Protein AF-A0A238VXS6-F1 (afdb_monomer_lite)

Sequence (198 aa):
MKNYKITKLIIALCLFSVIASCDTDNDDQFTKTAVTDFTKEELIKLHGGSEKSWKLTEVILPEKYKDHPNLLNNTCVADDTFTVSASTSTTYESVEDIIIELGEIRCFDTFSEAERFEGKLLYVPYKFNGIDVVETTLILKSCSIENIVDENGTEGTFTKCDQDAFRLVELTDDRMVFSNAAYIGEYTFGYVFEKADE

Foldseek 3Di:
DDDDDDDDDDDPDDDDDPDDPPPDPPDPPVPFAFFDFADLVLCCLVAVVFKFKWQFQAFFAAPVCQPPLPDAGRVQRRAKIWMDGDDPDPVQQDKAWIDIDGDPRHSHPDDDPPWDKTWIWGWDWDDDPNGIGIWIKIKIKTKDWDQDQPPVRDTDIDIDIDIDIFTWRDGDNFKTWTAPDRTPPPGHGTTIIGGDDD

Radius of gyration: 27.18 Å; chains: 1; bounding box: 60×81×78 Å

Organism: NCBI:txid1109740

pLDDT: mean 83.08, std 17.97, range [33.59, 98.38]

Secondary structure (DSSP, 8-state):
-------------------------------PPBP-PBPHHHHHHHHTTSEEEEEEEEEE--GGGTT-TTS--TTTSTT-EEEEEPP--SSS-EEEEEEEE--SS-SSTT--TT-EEEEEEEEEEEEETTEEEEEEEEEEEEEEEEEEE-TTS-EEEEEEEEEEEEEEEEE-SSEEEEES-SBTT--SSEEEEEEPP-

Structure (mmCIF, N/CA/C/O backbone):
data_AF-A0A238VXS6-F1
#
_entry.id   AF-A0A238VXS6-F1
#
loop_
_atom_site.group_PDB
_atom_site.id
_atom_site.type_symbol
_atom_site.label_atom_id
_atom_site.label_alt_id
_atom_site.label_comp_id
_atom_site.label_asym_id
_atom_site.label_entity_id
_atom_site.label_seq_id
_atom_site.pdbx_PDB_ins_code
_atom_site.Cartn_x
_atom_site.Cartn_y
_atom_site.Cartn_z
_atom_site.occupancy
_atom_site.B_iso_or_equiv
_atom_site.auth_seq_id
_atom_site.auth_comp_id
_atom_site.auth_asym_id
_atom_site.auth_atom_id
_atom_site.pdbx_PDB_model_num
ATOM 1 N N . MET A 1 1 ? -33.194 -63.419 45.481 1.00 33.59 1 MET A N 1
ATOM 2 C CA . MET A 1 1 ? -31.722 -63.472 45.317 1.00 33.59 1 MET A CA 1
ATOM 3 C C . MET A 1 1 ? -31.393 -63.738 43.851 1.00 33.59 1 MET A C 1
ATOM 5 O O . MET A 1 1 ? -31.884 -64.730 43.341 1.00 33.59 1 MET A O 1
ATOM 9 N N . LYS A 1 2 ? -30.546 -62.871 43.259 1.00 34.16 2 LYS A N 1
ATOM 10 C CA . LYS A 1 2 ? -29.792 -62.981 41.979 1.00 34.16 2 LYS A CA 1
ATOM 11 C C . LYS A 1 2 ? -30.640 -62.953 40.684 1.00 34.16 2 LYS A C 1
ATOM 13 O O . LYS A 1 2 ? -31.331 -63.912 40.393 1.00 34.16 2 LYS A O 1
ATOM 18 N N . ASN A 1 3 ? -30.789 -61.813 39.990 1.00 42.25 3 ASN A N 1
ATOM 19 C CA . ASN A 1 3 ? -29.869 -61.141 39.035 1.00 42.25 3 ASN A CA 1
ATOM 20 C C . ASN A 1 3 ? -29.320 -62.064 37.933 1.00 42.25 3 ASN A C 1
ATOM 22 O O . ASN A 1 3 ? -28.616 -63.002 38.278 1.00 42.25 3 ASN A O 1
ATOM 26 N N . TYR A 1 4 ? -29.567 -61.746 36.648 1.00 49.81 4 TYR A N 1
ATOM 27 C CA . TYR A 1 4 ? -28.560 -61.222 35.696 1.00 49.81 4 TYR A CA 1
ATOM 28 C C . TYR A 1 4 ? -29.159 -60.878 34.299 1.00 49.81 4 TYR A C 1
ATOM 30 O O . TYR A 1 4 ? -29.558 -61.764 33.558 1.00 49.81 4 TYR A O 1
ATOM 38 N N . LYS A 1 5 ? -29.186 -59.562 34.003 1.00 41.59 5 LYS A N 1
ATOM 39 C CA . LYS A 1 5 ? -28.735 -58.816 32.790 1.00 41.59 5 LYS A CA 1
ATOM 40 C C . LYS A 1 5 ? -29.137 -59.326 31.379 1.00 41.59 5 LYS A C 1
ATOM 42 O O . LYS A 1 5 ? -28.749 -60.413 30.988 1.00 41.59 5 LYS A O 1
ATOM 47 N N . ILE A 1 6 ? -29.952 -58.584 30.602 1.00 53.69 6 ILE A N 1
ATOM 48 C CA . ILE A 1 6 ? -29.587 -57.481 29.657 1.00 53.69 6 ILE A CA 1
ATOM 49 C C . ILE A 1 6 ? -28.559 -57.985 28.611 1.00 53.69 6 ILE A C 1
ATOM 51 O O . ILE A 1 6 ? -27.453 -58.345 28.988 1.00 53.69 6 ILE A O 1
ATOM 55 N N . THR A 1 7 ? -28.819 -58.056 27.293 1.00 46.00 7 THR A N 1
ATOM 56 C CA . THR A 1 7 ? -28.841 -56.914 26.348 1.00 46.00 7 THR A CA 1
ATOM 57 C C . THR A 1 7 ? -29.169 -57.367 24.900 1.00 46.00 7 THR A C 1
ATOM 59 O O . THR A 1 7 ? -28.787 -58.467 24.520 1.00 46.00 7 THR A O 1
ATOM 62 N N . LYS A 1 8 ? -29.690 -56.420 24.092 1.00 40.16 8 LYS A N 1
ATOM 63 C CA . LYS A 1 8 ? -29.593 -56.262 22.613 1.00 40.16 8 LYS A CA 1
ATOM 64 C C . LYS A 1 8 ? -30.410 -57.206 21.714 1.00 40.16 8 LYS A C 1
ATOM 66 O O . LYS A 1 8 ? -30.024 -58.344 21.508 1.00 40.16 8 LYS A O 1
ATOM 71 N N . LEU A 1 9 ? -31.443 -56.667 21.055 1.00 43.31 9 LEU A N 1
ATOM 72 C CA . LEU A 1 9 ? -31.381 -56.210 19.649 1.00 43.31 9 LEU A CA 1
ATOM 73 C C . LEU A 1 9 ? -32.812 -55.902 19.149 1.00 43.31 9 LEU A C 1
ATOM 75 O O . LEU A 1 9 ? -33.528 -56.799 18.720 1.00 43.31 9 LEU A O 1
ATOM 79 N N . ILE A 1 10 ? -33.254 -54.644 19.213 1.00 49.94 10 ILE A N 1
ATOM 80 C CA . ILE A 1 10 ? -34.449 -54.175 18.491 1.00 49.94 10 ILE A CA 1
ATOM 81 C C . ILE A 1 10 ? -34.100 -52.813 17.888 1.00 49.94 10 ILE A C 1
ATOM 83 O O . ILE A 1 10 ? -33.369 -52.041 18.506 1.00 49.94 10 ILE A O 1
ATOM 87 N N . ILE A 1 11 ? -34.709 -52.539 16.732 1.00 47.09 11 ILE A N 1
ATOM 88 C CA . ILE A 1 11 ? -34.824 -51.262 16.012 1.00 47.09 11 ILE A CA 1
ATOM 89 C C . ILE A 1 11 ? -33.865 -51.154 14.815 1.00 47.09 11 ILE A C 1
ATOM 91 O O . ILE A 1 11 ? -32.890 -50.412 14.812 1.00 47.09 11 ILE A O 1
ATOM 95 N N . ALA A 1 12 ? -34.208 -51.894 13.759 1.00 49.94 12 ALA A N 1
ATOM 96 C CA . ALA A 1 12 ? -33.907 -51.539 12.377 1.00 49.94 12 ALA A CA 1
ATOM 97 C C . ALA A 1 12 ? -35.248 -51.264 11.677 1.00 49.94 12 ALA A C 1
ATOM 99 O O . ALA A 1 12 ? -35.842 -52.150 11.070 1.00 49.94 12 ALA A O 1
ATOM 100 N N . LEU A 1 13 ? -35.777 -50.056 11.856 1.00 48.69 13 LEU A N 1
ATOM 101 C CA . LEU A 1 13 ? -36.882 -49.513 11.069 1.00 48.69 13 LEU A CA 1
ATOM 102 C C . LEU A 1 13 ? -36.795 -47.983 11.135 1.00 48.69 13 LEU A C 1
ATOM 104 O O . LEU A 1 13 ? -36.454 -47.453 12.188 1.00 48.69 13 LEU A O 1
ATOM 108 N N . CYS A 1 14 ? -37.133 -47.321 10.025 1.00 45.75 14 CYS A N 1
ATOM 109 C CA . CYS A 1 14 ? -37.073 -45.872 9.761 1.00 45.75 14 CYS A CA 1
ATOM 110 C C . CYS A 1 14 ? -35.799 -45.371 9.057 1.00 45.75 14 CYS A C 1
ATOM 112 O O . CYS A 1 14 ? -35.092 -44.503 9.553 1.00 45.75 14 CYS A O 1
ATOM 114 N N . LEU A 1 15 ? -35.568 -45.851 7.834 1.00 47.41 15 LEU A N 1
ATOM 115 C CA . LEU A 1 15 ? -34.814 -45.118 6.811 1.00 47.41 15 LEU A CA 1
ATOM 116 C C . LEU A 1 15 ? -35.622 -45.131 5.512 1.00 47.41 15 LEU A C 1
ATOM 118 O O . LEU A 1 15 ? -35.292 -45.872 4.605 1.00 47.41 15 LEU A O 1
ATOM 122 N N . PHE A 1 16 ? -36.727 -44.385 5.458 1.00 51.25 16 PHE A N 1
ATOM 123 C CA . PHE A 1 16 ? -37.385 -43.974 4.207 1.00 51.25 16 PHE A CA 1
ATOM 124 C C . PHE A 1 16 ? -38.407 -42.877 4.520 1.00 51.25 16 PHE A C 1
ATOM 126 O O . PHE A 1 16 ? -39.605 -43.130 4.565 1.00 51.25 16 PHE A O 1
ATOM 133 N N . SER A 1 17 ? -37.927 -41.668 4.821 1.00 50.75 17 SER A N 1
ATOM 134 C CA . SER A 1 17 ? -38.707 -40.417 4.791 1.00 50.75 17 SER A CA 1
ATOM 135 C C . SER A 1 17 ? -37.757 -39.220 4.901 1.00 50.75 17 SER A C 1
ATOM 137 O O . SER A 1 17 ? -37.697 -38.562 5.932 1.00 50.75 17 SER A O 1
ATOM 139 N N . VAL A 1 18 ? -36.999 -38.940 3.841 1.00 55.47 18 VAL A N 1
ATOM 140 C CA . VAL A 1 18 ? -36.540 -37.569 3.579 1.00 55.47 18 VAL A CA 1
ATOM 141 C C . VAL A 1 18 ? -37.052 -37.232 2.190 1.00 55.47 18 VAL A C 1
ATOM 143 O O . VAL A 1 18 ? -36.399 -37.454 1.176 1.00 55.47 18 VAL A O 1
ATOM 146 N N . ILE A 1 19 ? -38.322 -36.841 2.164 1.00 53.75 19 ILE A N 1
ATOM 147 C CA . ILE A 1 19 ? -38.933 -36.203 1.009 1.00 53.75 19 ILE A CA 1
ATOM 148 C C . ILE A 1 19 ? -38.291 -34.819 0.943 1.00 53.75 19 ILE A C 1
ATOM 150 O O . ILE A 1 19 ? -38.195 -34.135 1.960 1.00 53.75 19 ILE A O 1
ATOM 154 N N . ALA A 1 20 ? -37.793 -34.480 -0.238 1.00 49.06 20 ALA A N 1
ATOM 155 C CA . ALA A 1 20 ? -37.122 -33.239 -0.563 1.00 49.06 20 ALA A CA 1
ATOM 156 C C . ALA A 1 20 ? -37.878 -32.006 -0.036 1.00 49.06 20 ALA A C 1
ATOM 158 O O . ALA A 1 20 ? -38.935 -31.653 -0.558 1.00 49.06 20 ALA A O 1
ATOM 159 N N . SER A 1 21 ? -37.293 -31.312 0.943 1.00 44.72 21 SER A N 1
ATOM 160 C CA . SER A 1 21 ? -37.391 -29.855 0.966 1.00 44.72 21 SER A CA 1
ATOM 161 C C . SER A 1 21 ? -36.463 -29.357 -0.134 1.00 44.72 21 SER A C 1
ATOM 163 O O . SER A 1 21 ? -35.266 -29.190 0.081 1.00 44.72 21 SER A O 1
ATOM 165 N N . CYS A 1 22 ? -37.015 -29.182 -1.333 1.00 46.88 22 CYS A N 1
ATOM 166 C CA . CYS A 1 22 ? -36.506 -28.182 -2.258 1.00 46.88 22 CYS A CA 1
ATOM 167 C C . CYS A 1 22 ? -36.783 -26.832 -1.597 1.00 46.88 22 CYS A C 1
ATOM 169 O O . CYS A 1 22 ? -37.840 -26.241 -1.813 1.00 46.88 22 CYS A O 1
ATOM 171 N N . ASP A 1 23 ? -35.880 -26.418 -0.707 1.00 41.81 23 ASP A N 1
ATOM 172 C CA . ASP A 1 23 ? -35.781 -25.010 -0.372 1.00 41.81 23 ASP A CA 1
ATOM 173 C C . ASP A 1 23 ? -35.336 -24.338 -1.664 1.00 41.81 23 ASP A C 1
ATOM 175 O O . ASP A 1 23 ? -34.354 -24.738 -2.291 1.00 41.81 23 ASP A O 1
ATOM 179 N N . THR A 1 24 ? -36.200 -23.452 -2.127 1.00 44.97 24 THR A N 1
ATOM 180 C CA . THR A 1 24 ? -36.062 -22.650 -3.331 1.00 44.97 24 THR A CA 1
ATOM 181 C C . THR A 1 24 ? -34.629 -22.181 -3.508 1.00 44.97 24 THR A C 1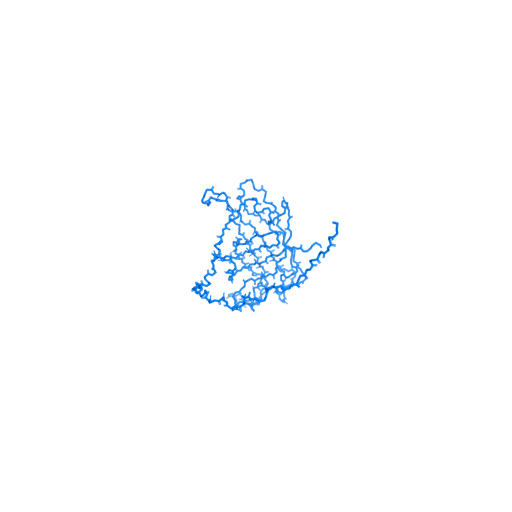
ATOM 183 O O . THR A 1 24 ? -34.071 -21.604 -2.575 1.00 44.97 24 THR A O 1
ATOM 186 N N . ASP A 1 25 ? -34.092 -22.414 -4.709 1.00 45.69 25 ASP A N 1
ATOM 187 C CA . ASP A 1 25 ? -32.936 -21.727 -5.278 1.00 45.69 25 ASP A CA 1
ATOM 188 C C . ASP A 1 25 ? -33.101 -20.215 -5.053 1.00 45.69 25 ASP A C 1
ATOM 190 O O . ASP A 1 25 ? -33.684 -19.499 -5.866 1.00 45.69 25 ASP A O 1
ATOM 194 N N . ASN A 1 26 ? -32.651 -19.728 -3.901 1.00 43.91 26 ASN A N 1
ATOM 195 C CA . ASN A 1 26 ? -32.296 -18.337 -3.742 1.00 43.91 26 ASN A CA 1
ATOM 196 C C . ASN A 1 26 ? -30.891 -18.264 -4.300 1.00 43.91 26 ASN A C 1
ATOM 198 O O . ASN A 1 26 ? -29.948 -18.711 -3.650 1.00 43.91 26 ASN A O 1
ATOM 202 N N . ASP A 1 27 ? -30.817 -17.767 -5.533 1.00 43.22 27 ASP A N 1
ATOM 203 C CA . ASP A 1 27 ? -29.611 -17.286 -6.182 1.00 43.22 27 ASP A CA 1
ATOM 204 C C . ASP A 1 27 ? -28.572 -16.862 -5.138 1.00 43.22 27 ASP A C 1
ATOM 206 O O . ASP A 1 27 ? -28.836 -15.964 -4.331 1.00 43.22 27 ASP A O 1
ATOM 210 N N . ASP A 1 28 ? -27.408 -17.520 -5.172 1.00 44.12 28 ASP A N 1
ATOM 211 C CA . ASP A 1 28 ? -26.165 -17.131 -4.504 1.00 44.12 28 ASP A CA 1
ATOM 212 C C . ASP A 1 28 ? -25.758 -15.726 -4.982 1.00 44.12 28 ASP A C 1
ATOM 214 O O . ASP A 1 28 ? -24.797 -15.512 -5.723 1.00 44.12 28 ASP A O 1
ATOM 218 N N . GLN A 1 29 ? -26.511 -14.714 -4.574 1.00 51.09 29 GLN A N 1
ATOM 219 C CA . GLN A 1 29 ? -26.065 -13.344 -4.591 1.00 51.09 29 GLN A CA 1
ATOM 220 C C . GLN A 1 29 ? -25.140 -13.241 -3.387 1.00 51.09 29 GLN A C 1
ATOM 222 O O . GLN A 1 29 ? -25.569 -12.854 -2.303 1.00 51.09 29 GLN A O 1
ATOM 227 N N . PHE A 1 30 ? -23.883 -13.669 -3.568 1.00 59.94 30 PHE A N 1
ATOM 228 C CA . PHE A 1 30 ? -22.797 -13.377 -2.638 1.00 59.94 30 PHE A CA 1
ATOM 229 C C . PHE A 1 30 ? -22.958 -11.917 -2.217 1.00 59.94 30 PHE A C 1
ATOM 231 O O . PHE A 1 30 ? -22.791 -11.009 -3.036 1.00 59.94 30 PHE A O 1
ATOM 238 N N . THR A 1 31 ? -23.388 -11.684 -0.977 1.00 75.62 31 THR A N 1
ATOM 239 C CA . THR A 1 31 ? -23.561 -10.337 -0.442 1.00 75.62 31 THR A CA 1
ATOM 240 C C . THR A 1 31 ? -22.197 -9.676 -0.480 1.00 75.62 31 THR A C 1
ATOM 242 O O . THR A 1 31 ? -21.333 -9.992 0.335 1.00 75.62 31 THR A O 1
ATOM 245 N N . LYS A 1 32 ? -21.982 -8.812 -1.474 1.00 87.00 32 LYS A N 1
ATOM 246 C CA . LYS A 1 32 ? -20.727 -8.087 -1.635 1.00 87.00 32 LYS A CA 1
ATOM 247 C C . LYS A 1 32 ? -20.532 -7.187 -0.424 1.00 87.00 32 LYS A C 1
ATOM 249 O O . LYS A 1 32 ? -21.396 -6.366 -0.111 1.00 87.00 32 LYS A O 1
ATOM 254 N N . THR A 1 33 ? -19.390 -7.317 0.235 1.00 90.56 33 THR A N 1
ATOM 255 C CA . THR A 1 33 ? -19.022 -6.440 1.345 1.00 90.56 33 THR A CA 1
ATOM 256 C C . THR A 1 33 ? -18.446 -5.153 0.773 1.00 90.56 33 THR A C 1
ATOM 258 O O . THR A 1 33 ? -17.428 -5.187 0.085 1.00 90.56 33 THR A O 1
ATOM 261 N N . ALA A 1 34 ? -19.109 -4.023 1.014 1.00 92.06 34 ALA A N 1
ATOM 262 C CA . ALA A 1 34 ? -18.588 -2.718 0.616 1.00 92.06 34 ALA A CA 1
ATOM 263 C C . ALA A 1 34 ? -17.310 -2.391 1.398 1.00 92.06 34 ALA A C 1
ATOM 265 O O . ALA A 1 34 ? -17.208 -2.715 2.582 1.00 92.06 34 ALA A O 1
ATOM 266 N N . VAL A 1 35 ? -16.358 -1.732 0.741 1.00 93.38 35 VAL A N 1
ATOM 267 C CA . VAL A 1 35 ? -15.159 -1.212 1.402 1.00 93.38 35 VAL A CA 1
ATOM 268 C C . VAL A 1 35 ? -15.553 -0.103 2.376 1.00 93.38 35 VAL A C 1
ATOM 270 O O . VAL A 1 35 ? -16.314 0.804 2.033 1.00 93.38 35 VAL A O 1
ATOM 273 N N . THR A 1 36 ? -14.996 -0.161 3.581 1.00 93.19 36 THR A N 1
ATOM 274 C CA . THR A 1 36 ? -15.079 0.898 4.590 1.00 93.19 36 THR A CA 1
ATOM 275 C C . THR A 1 36 ? -13.680 1.270 5.056 1.00 93.19 36 THR A C 1
ATOM 277 O O . THR A 1 36 ? -12.787 0.430 5.047 1.00 93.19 36 THR A O 1
ATOM 280 N N . ASP A 1 37 ? -13.494 2.523 5.471 1.00 96.81 37 ASP A N 1
ATOM 281 C CA . ASP A 1 37 ? -12.242 2.954 6.097 1.00 96.81 37 ASP A CA 1
ATOM 282 C C . ASP A 1 37 ? -12.088 2.411 7.515 1.00 96.81 37 ASP A C 1
ATOM 284 O O . ASP A 1 37 ? -13.050 1.956 8.135 1.00 96.81 37 ASP A O 1
ATOM 288 N N . PHE A 1 38 ? -10.861 2.497 8.017 1.00 97.00 38 PHE A N 1
ATOM 289 C CA . PHE A 1 38 ? -10.433 1.864 9.257 1.00 97.00 38 PHE A CA 1
ATOM 290 C C . PHE A 1 38 ? -10.398 2.867 10.405 1.00 97.00 38 PHE A C 1
ATOM 292 O O . PHE A 1 38 ? -10.107 4.052 10.209 1.00 97.00 38 PHE A O 1
ATOM 299 N N . THR A 1 39 ? -10.667 2.405 11.623 1.00 96.81 39 THR A N 1
ATOM 300 C CA . THR A 1 39 ? -10.425 3.222 12.816 1.00 96.81 39 THR A CA 1
ATOM 301 C C . THR A 1 39 ? -8.928 3.318 13.113 1.00 96.81 39 THR A C 1
ATOM 303 O O . THR A 1 39 ? -8.108 2.544 12.611 1.00 96.81 39 THR A O 1
ATOM 306 N N . LYS A 1 40 ? -8.545 4.258 13.982 1.00 94.06 40 LYS A N 1
ATOM 307 C CA . LYS A 1 40 ? -7.146 4.406 14.422 1.00 94.06 40 LYS A CA 1
ATOM 308 C C . LYS A 1 40 ? -6.628 3.142 15.109 1.00 94.06 40 LYS A C 1
ATOM 310 O O . LYS A 1 40 ? -5.471 2.778 14.939 1.00 94.06 40 LYS A O 1
ATOM 315 N N . GLU A 1 41 ? -7.489 2.466 15.864 1.00 94.81 41 GLU A N 1
ATOM 316 C CA . GLU A 1 41 ? -7.167 1.216 16.550 1.00 94.81 41 GLU A CA 1
ATOM 317 C C . GLU A 1 41 ? -6.909 0.079 15.557 1.00 94.81 41 GLU A C 1
ATOM 319 O O . GLU A 1 41 ? -6.014 -0.734 15.773 1.00 94.81 41 GLU A O 1
ATOM 324 N N . GLU A 1 42 ? -7.654 0.030 14.452 1.00 97.06 42 GLU A N 1
ATOM 325 C CA . GLU A 1 42 ? -7.446 -0.964 13.397 1.00 97.06 42 GLU A CA 1
ATOM 326 C C . GLU A 1 42 ? -6.162 -0.701 12.608 1.00 97.06 42 GLU A C 1
ATOM 328 O O . GLU A 1 42 ? -5.447 -1.650 12.282 1.00 97.06 42 GLU A O 1
ATOM 333 N N . LEU A 1 43 ? -5.817 0.570 12.371 1.00 96.69 43 LEU A N 1
ATOM 334 C CA . LEU A 1 43 ? -4.574 0.956 11.695 1.00 96.69 43 LEU A CA 1
ATOM 335 C C . LEU A 1 43 ? -3.307 0.552 12.460 1.00 96.69 43 LEU A C 1
ATOM 337 O O . LEU A 1 43 ? -2.248 0.459 11.846 1.00 96.69 43 LEU A O 1
ATOM 341 N N . ILE A 1 44 ? -3.394 0.190 13.746 1.00 96.19 44 ILE A N 1
ATOM 342 C CA . ILE A 1 44 ? -2.266 -0.422 14.470 1.00 96.19 44 ILE A CA 1
ATOM 343 C C . ILE A 1 44 ? -1.766 -1.678 13.745 1.00 96.19 44 ILE A C 1
ATOM 345 O O . ILE A 1 44 ? -0.565 -1.941 13.745 1.00 96.19 44 ILE A O 1
ATOM 349 N N . LYS A 1 45 ? -2.648 -2.424 13.065 1.00 97.44 45 LYS A N 1
ATOM 350 C CA . LYS A 1 45 ? -2.269 -3.607 12.275 1.00 97.44 45 LYS A CA 1
ATOM 351 C C . LYS A 1 45 ? -1.298 -3.273 11.147 1.00 97.44 45 LYS A C 1
ATOM 353 O O . LYS A 1 45 ? -0.461 -4.113 10.821 1.00 97.44 45 LYS A O 1
ATOM 358 N N . LEU A 1 46 ? -1.381 -2.056 10.603 1.00 96.38 46 LEU A N 1
ATOM 359 C CA . LEU A 1 46 ? -0.551 -1.554 9.508 1.00 96.38 46 LEU A CA 1
ATOM 360 C C . LEU A 1 46 ? 0.916 -1.379 9.922 1.00 96.38 46 LEU A C 1
ATOM 362 O O . LEU A 1 46 ? 1.812 -1.641 9.131 1.00 96.38 46 LEU A O 1
ATOM 366 N N . HIS A 1 47 ? 1.164 -0.957 11.162 1.00 95.06 47 HIS A N 1
ATOM 367 C CA . HIS A 1 47 ? 2.493 -0.545 11.631 1.00 95.06 47 HIS A CA 1
ATOM 368 C C . HIS A 1 47 ? 2.929 -1.236 12.936 1.00 95.06 47 HIS A C 1
ATOM 370 O O . HIS A 1 47 ? 3.919 -0.847 13.543 1.00 95.06 47 HIS A O 1
ATOM 376 N N . GLY A 1 48 ? 2.171 -2.212 13.441 1.00 93.81 48 GLY A N 1
ATOM 377 C CA . GLY A 1 48 ? 2.526 -3.000 14.630 1.00 93.81 48 GLY A CA 1
ATOM 378 C C . GLY A 1 48 ? 2.662 -2.202 15.936 1.00 93.81 48 GLY A C 1
ATOM 379 O O . GLY A 1 48 ? 3.280 -2.677 16.882 1.00 93.81 48 GLY A O 1
ATOM 380 N N . GLY A 1 49 ? 2.124 -0.981 16.004 1.00 92.44 49 GLY A N 1
ATOM 381 C CA . GLY A 1 49 ? 2.292 -0.066 17.144 1.00 92.44 49 GLY A CA 1
ATOM 382 C C . GLY A 1 49 ? 3.530 0.843 17.084 1.00 92.44 49 GLY A C 1
ATOM 383 O O . GLY A 1 49 ? 3.539 1.869 17.760 1.00 92.44 49 GLY A O 1
ATOM 384 N N . SER A 1 50 ? 4.522 0.540 16.243 1.00 94.25 50 SER A N 1
ATOM 385 C CA . SER A 1 50 ? 5.703 1.393 16.029 1.00 94.25 50 SER A CA 1
ATOM 386 C C . SER A 1 50 ? 6.168 1.373 14.580 1.00 94.25 50 SER A C 1
ATOM 388 O O . SER A 1 50 ? 6.102 2.393 13.907 1.00 94.25 50 SER A O 1
ATOM 390 N N . GLU A 1 51 ? 6.601 0.218 14.099 1.00 95.69 51 GLU A N 1
ATOM 391 C CA . GLU A 1 51 ? 6.953 -0.034 12.711 1.00 95.69 51 GLU A CA 1
ATOM 392 C C . GLU A 1 51 ? 6.637 -1.488 12.376 1.00 95.69 51 GLU A C 1
ATOM 394 O O . GLU A 1 51 ? 6.708 -2.366 13.241 1.00 95.69 51 GLU A O 1
ATOM 399 N N . LYS A 1 52 ? 6.256 -1.736 11.126 1.00 96.19 52 LYS A N 1
ATOM 400 C CA . LYS A 1 52 ? 6.015 -3.083 10.621 1.00 96.19 52 LYS A CA 1
ATOM 401 C C . LYS A 1 52 ? 6.409 -3.169 9.160 1.00 96.19 52 LYS A C 1
ATOM 403 O O . LYS A 1 52 ? 6.076 -2.285 8.369 1.00 96.19 52 LYS A O 1
ATOM 408 N N . SER A 1 53 ? 7.093 -4.253 8.824 1.00 97.25 53 SER A N 1
ATOM 409 C CA . SER A 1 53 ? 7.525 -4.557 7.467 1.00 97.25 53 SER A CA 1
ATOM 410 C C . SER A 1 53 ? 6.555 -5.506 6.773 1.00 97.25 53 SER A C 1
ATOM 412 O O . SER A 1 53 ? 5.988 -6.420 7.377 1.00 97.25 53 SER A O 1
ATOM 414 N N . TRP A 1 54 ? 6.394 -5.277 5.479 1.00 97.56 54 TRP A N 1
ATOM 415 C CA . TRP A 1 54 ? 5.482 -5.978 4.597 1.00 97.56 54 TRP A CA 1
ATOM 416 C C . TRP A 1 54 ? 6.192 -6.356 3.299 1.00 97.56 54 TRP A C 1
ATOM 418 O O . TRP A 1 54 ? 7.090 -5.646 2.843 1.00 97.56 54 TRP A O 1
ATOM 428 N N . LYS A 1 55 ? 5.764 -7.458 2.689 1.00 96.00 55 LYS A N 1
ATOM 429 C CA . LYS A 1 55 ? 6.188 -7.895 1.359 1.00 96.00 55 LYS A CA 1
ATOM 430 C C . LYS A 1 55 ? 5.091 -7.595 0.354 1.00 96.00 55 LYS A C 1
ATOM 432 O O . LYS A 1 55 ? 3.945 -7.964 0.590 1.00 96.00 55 LYS A O 1
ATOM 437 N N . LEU A 1 56 ? 5.432 -6.943 -0.756 1.00 94.00 56 LEU A N 1
ATOM 438 C CA . LEU A 1 56 ? 4.515 -6.760 -1.880 1.00 94.00 56 LEU A CA 1
ATOM 439 C C . LEU A 1 56 ? 4.428 -8.082 -2.650 1.00 94.00 56 LEU A C 1
ATOM 441 O O . LEU A 1 56 ? 5.361 -8.475 -3.339 1.00 94.00 56 LEU A O 1
ATOM 445 N N . THR A 1 57 ? 3.320 -8.800 -2.496 1.00 93.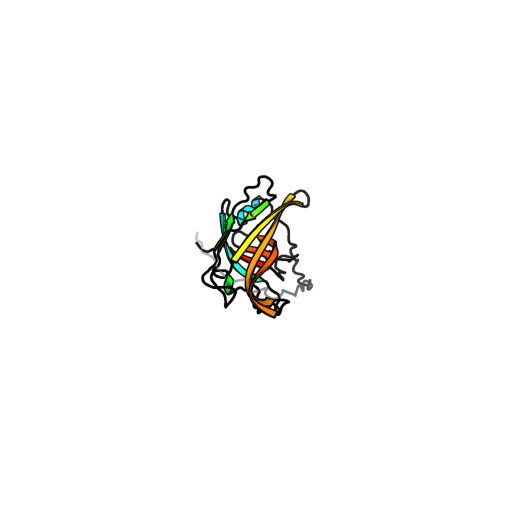25 57 THR A N 1
ATOM 446 C CA . THR A 1 57 ? 3.162 -10.160 -3.040 1.00 93.25 57 THR A CA 1
ATOM 447 C C . THR A 1 57 ? 2.350 -10.195 -4.327 1.00 93.25 57 THR A C 1
ATOM 449 O O . THR A 1 57 ? 2.456 -11.148 -5.101 1.00 93.25 57 THR A O 1
ATOM 452 N N . GLU A 1 58 ? 1.553 -9.157 -4.585 1.00 94.06 58 GLU A N 1
ATOM 453 C CA . GLU A 1 58 ? 0.732 -9.062 -5.787 1.00 94.06 58 GLU A CA 1
ATOM 454 C C . GLU A 1 58 ? 0.596 -7.613 -6.260 1.00 94.06 58 GLU A C 1
ATOM 456 O O . GLU A 1 58 ? 0.219 -6.715 -5.506 1.00 94.06 58 GLU A O 1
ATOM 461 N N . VAL A 1 59 ? 0.841 -7.407 -7.549 1.00 94.25 59 VAL A N 1
ATOM 462 C CA . VAL A 1 59 ? 0.486 -6.217 -8.311 1.00 94.25 59 VAL A CA 1
ATOM 463 C C . VAL A 1 59 ? -0.772 -6.549 -9.109 1.00 94.25 59 VAL A C 1
ATOM 465 O O . VAL A 1 59 ? -0.764 -7.356 -10.041 1.00 94.25 59 VAL A O 1
ATOM 468 N N . ILE A 1 60 ? -1.884 -5.937 -8.721 1.00 94.81 60 ILE A N 1
ATOM 469 C CA . ILE A 1 60 ? -3.186 -6.170 -9.334 1.00 94.81 60 ILE A CA 1
ATOM 470 C C . ILE A 1 60 ? -3.264 -5.296 -10.583 1.00 94.81 60 ILE A C 1
ATOM 472 O O . ILE A 1 60 ? -3.323 -4.070 -10.490 1.00 94.81 60 ILE A O 1
ATOM 476 N N . LEU A 1 61 ? -3.280 -5.929 -11.755 1.00 93.06 61 LEU A N 1
ATOM 477 C CA . LEU A 1 61 ? -3.428 -5.268 -13.051 1.00 93.06 61 LEU A CA 1
ATOM 478 C C . LEU A 1 61 ? -4.478 -5.993 -13.900 1.00 93.06 61 LEU A C 1
ATOM 480 O O . LEU A 1 61 ? -4.535 -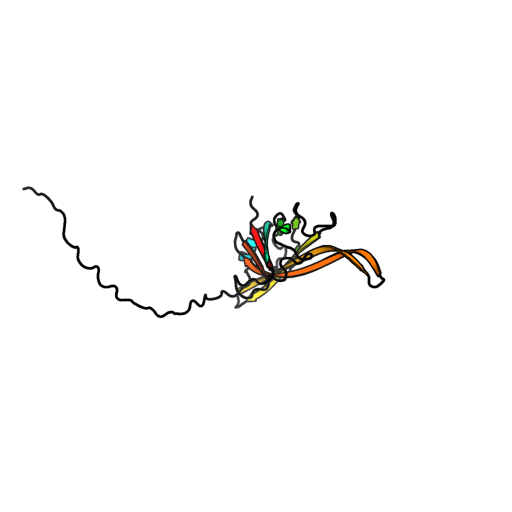7.228 -13.896 1.00 93.06 61 LEU A O 1
ATOM 484 N N . PRO A 1 62 ? -5.268 -5.268 -14.712 1.00 91.25 62 PRO A N 1
ATOM 485 C CA . PRO A 1 62 ? -6.078 -5.892 -15.746 1.00 91.25 62 PRO A CA 1
ATOM 486 C C . PRO A 1 62 ? -5.209 -6.682 -16.722 1.00 91.25 62 PRO A C 1
ATOM 488 O O . PRO A 1 62 ? -4.112 -6.250 -17.066 1.00 91.25 62 PRO A O 1
ATOM 491 N N . GLU A 1 63 ? -5.755 -7.772 -17.262 1.00 89.56 63 GLU A N 1
ATOM 492 C CA . GLU A 1 63 ? -5.039 -8.707 -18.145 1.00 89.56 63 GLU A CA 1
ATOM 493 C C . GLU A 1 63 ? -4.239 -8.019 -19.262 1.00 89.56 63 GLU A C 1
ATOM 495 O O . GLU A 1 63 ? -3.085 -8.345 -19.504 1.00 89.56 63 GLU A O 1
ATOM 500 N N . LYS A 1 64 ? -4.823 -6.995 -19.894 1.00 90.38 64 LYS A N 1
ATOM 501 C CA . LYS A 1 64 ? -4.195 -6.244 -20.994 1.00 90.38 64 LYS A CA 1
ATOM 502 C C . LYS A 1 64 ? -2.933 -5.456 -20.604 1.00 90.38 64 LYS A C 1
ATOM 504 O O . LYS A 1 64 ? -2.278 -4.923 -21.493 1.00 90.38 64 LYS A O 1
ATOM 509 N N . TYR A 1 65 ? -2.642 -5.322 -19.311 1.00 88.38 65 TYR A N 1
ATOM 510 C CA . TYR A 1 65 ? -1.503 -4.578 -18.775 1.00 88.38 65 TYR A CA 1
ATOM 511 C C . TYR A 1 65 ? -0.478 -5.465 -18.059 1.00 88.38 65 TYR A C 1
ATOM 513 O O . TYR A 1 65 ? 0.565 -4.947 -17.674 1.00 88.38 65 TYR A O 1
ATOM 521 N N . LYS A 1 66 ? -0.735 -6.772 -17.894 1.00 84.94 66 LYS A N 1
ATOM 522 C CA . LYS A 1 66 ? 0.159 -7.677 -17.147 1.00 84.94 66 LYS A CA 1
ATOM 523 C C . LYS A 1 66 ? 1.577 -7.741 -17.713 1.00 84.94 66 LYS A C 1
ATOM 525 O O . LYS A 1 66 ? 2.527 -7.793 -16.944 1.00 84.94 66 LYS A O 1
ATOM 530 N N . ASP A 1 67 ? 1.701 -7.672 -19.036 1.00 82.56 67 ASP A N 1
ATOM 531 C CA . ASP A 1 67 ? 2.988 -7.716 -19.740 1.00 82.56 67 ASP A CA 1
ATOM 532 C C . ASP A 1 67 ? 3.483 -6.316 -20.151 1.00 82.56 67 ASP A C 1
ATOM 534 O O . ASP A 1 67 ? 4.323 -6.181 -21.042 1.00 82.56 67 ASP A O 1
ATOM 538 N N . HIS A 1 68 ? 2.923 -5.244 -19.575 1.00 82.94 68 HIS A N 1
ATOM 539 C CA . HIS A 1 68 ? 3.333 -3.892 -19.938 1.00 82.94 68 HIS A CA 1
ATOM 540 C C . HIS A 1 68 ? 4.732 -3.600 -19.362 1.00 82.94 68 HIS A C 1
ATOM 542 O O . HIS A 1 68 ? 4.884 -3.568 -18.143 1.00 82.94 68 HIS A O 1
ATOM 548 N N . PRO A 1 69 ? 5.749 -3.316 -20.197 1.00 77.56 69 PRO A N 1
ATOM 549 C CA . PRO A 1 69 ? 7.159 -3.318 -19.782 1.00 77.56 69 PRO A CA 1
ATOM 550 C C . PRO A 1 69 ? 7.537 -2.213 -18.786 1.00 77.56 69 PRO A C 1
ATOM 552 O O . PRO A 1 69 ? 8.583 -2.283 -18.152 1.00 77.56 69 PRO A O 1
ATOM 555 N N . ASN A 1 70 ? 6.690 -1.190 -18.656 1.00 76.88 70 ASN A N 1
ATOM 556 C CA . ASN A 1 70 ? 6.938 -0.033 -17.792 1.00 76.88 70 ASN A CA 1
ATOM 557 C C . ASN A 1 70 ? 6.041 -0.030 -16.544 1.00 76.88 70 ASN A C 1
ATOM 559 O O . ASN A 1 70 ? 5.962 0.985 -15.863 1.00 76.88 70 ASN A O 1
ATOM 563 N N . LEU A 1 71 ? 5.328 -1.128 -16.271 1.00 83.12 71 LEU A N 1
ATOM 564 C CA . LEU A 1 71 ? 4.551 -1.297 -15.044 1.00 83.12 71 LEU A CA 1
ATOM 565 C C . LEU A 1 71 ? 5.239 -2.305 -14.125 1.00 83.12 71 LEU A C 1
ATOM 567 O O . LEU A 1 71 ? 5.882 -3.246 -14.588 1.00 83.12 71 LEU A O 1
ATOM 571 N N . LEU A 1 72 ? 5.058 -2.114 -12.820 1.00 87.94 72 LEU A N 1
ATOM 572 C CA . LEU A 1 72 ? 5.452 -3.103 -11.822 1.00 87.94 72 LEU A CA 1
ATOM 573 C C . LEU A 1 72 ? 4.692 -4.413 -12.062 1.00 87.94 72 LEU A C 1
ATOM 575 O O . LEU A 1 72 ? 3.532 -4.410 -12.477 1.00 87.94 72 LEU A O 1
ATOM 579 N N . ASN A 1 73 ? 5.334 -5.535 -11.761 1.00 88.31 73 ASN A N 1
ATOM 580 C CA . ASN A 1 73 ? 4.717 -6.853 -11.813 1.00 88.31 73 ASN A CA 1
ATOM 581 C C . ASN A 1 73 ? 5.173 -7.697 -10.619 1.00 88.31 73 ASN A C 1
ATOM 583 O O . ASN A 1 73 ? 6.164 -7.380 -9.966 1.00 88.31 73 ASN A O 1
ATOM 587 N N . ASN A 1 74 ? 4.465 -8.796 -10.358 1.00 88.50 74 ASN A N 1
ATOM 588 C CA . ASN A 1 74 ? 4.715 -9.645 -9.190 1.00 88.50 74 ASN A CA 1
ATOM 589 C C . ASN A 1 74 ? 6.142 -10.194 -9.133 1.00 88.50 74 ASN A C 1
ATOM 591 O O . ASN A 1 74 ? 6.645 -10.441 -8.048 1.00 88.50 74 ASN A O 1
ATOM 595 N N . THR A 1 75 ? 6.778 -10.442 -10.280 1.00 87.31 75 THR A N 1
ATOM 596 C CA . THR A 1 75 ? 8.104 -11.064 -10.315 1.00 87.31 75 THR A CA 1
ATOM 597 C C . THR A 1 75 ? 9.165 -10.138 -9.751 1.00 87.31 75 THR A C 1
ATOM 599 O O . THR A 1 75 ? 10.056 -10.608 -9.054 1.00 87.31 75 THR A O 1
ATOM 602 N N . CYS A 1 76 ? 9.069 -8.844 -10.041 1.00 86.06 76 CYS A N 1
ATOM 603 C CA . CYS A 1 76 ? 10.134 -7.915 -9.706 1.00 86.06 76 CYS A CA 1
ATOM 604 C C . CYS A 1 76 ? 10.027 -7.273 -8.329 1.00 86.06 76 CYS A C 1
ATOM 606 O O . CYS A 1 76 ? 11.031 -6.820 -7.811 1.00 86.06 76 CYS A O 1
ATOM 608 N N . VAL A 1 77 ? 8.832 -7.250 -7.743 1.00 88.75 77 VAL A N 1
ATOM 609 C CA . VAL A 1 77 ? 8.605 -6.697 -6.399 1.00 88.75 77 VAL A CA 1
ATOM 610 C C . VAL A 1 77 ? 8.598 -7.770 -5.307 1.00 88.75 77 VAL A C 1
ATOM 612 O O . VAL A 1 77 ? 8.398 -7.462 -4.134 1.00 88.75 77 VAL A O 1
ATOM 615 N N . ALA A 1 78 ? 8.776 -9.042 -5.684 1.00 87.56 78 ALA A N 1
ATOM 616 C CA . ALA A 1 78 ? 8.609 -10.190 -4.794 1.00 87.56 78 ALA A CA 1
ATOM 617 C C . ALA A 1 78 ? 9.575 -10.189 -3.599 1.00 87.56 78 ALA A C 1
ATOM 619 O O . ALA A 1 78 ? 9.260 -10.749 -2.547 1.00 87.56 78 ALA A O 1
ATOM 620 N N . ASP A 1 79 ? 10.761 -9.607 -3.762 1.00 89.69 79 ASP A N 1
ATOM 621 C CA . ASP A 1 79 ? 11.804 -9.536 -2.744 1.00 89.69 79 ASP A CA 1
ATOM 622 C C . ASP A 1 79 ? 11.939 -8.152 -2.090 1.00 89.69 79 ASP A C 1
ATOM 624 O O . ASP A 1 79 ? 12.631 -8.042 -1.074 1.00 89.69 79 ASP A O 1
ATOM 628 N N . ASP A 1 80 ? 11.191 -7.145 -2.547 1.00 91.38 80 ASP A N 1
ATOM 629 C CA . ASP A 1 80 ? 11.134 -5.815 -1.933 1.00 91.38 80 ASP A CA 1
ATOM 630 C C . ASP A 1 80 ? 10.524 -5.856 -0.523 1.00 91.38 80 ASP A C 1
ATOM 632 O O . ASP A 1 80 ? 9.608 -6.632 -0.228 1.00 91.38 80 ASP A O 1
ATOM 636 N N . THR A 1 81 ? 11.006 -4.992 0.371 1.00 95.12 81 THR A N 1
ATOM 637 C CA . THR A 1 81 ? 10.451 -4.814 1.722 1.00 95.12 81 THR A CA 1
ATOM 638 C C . THR A 1 81 ? 9.906 -3.403 1.892 1.00 95.12 81 THR A C 1
ATOM 640 O O . THR A 1 81 ? 10.605 -2.422 1.651 1.00 95.12 81 THR A O 1
ATOM 643 N N . PHE A 1 82 ? 8.669 -3.298 2.374 1.00 96.25 82 PHE A N 1
ATOM 644 C CA . PHE A 1 82 ? 7.987 -2.036 2.645 1.00 96.25 82 PHE A CA 1
ATOM 645 C C . PHE A 1 82 ? 7.755 -1.898 4.146 1.00 96.25 82 PHE A C 1
ATOM 647 O O . PHE A 1 82 ? 6.976 -2.650 4.728 1.00 96.25 82 PHE A O 1
ATOM 654 N N . THR A 1 83 ? 8.405 -0.930 4.782 1.00 97.19 83 THR A N 1
ATOM 655 C CA . THR A 1 83 ? 8.283 -0.687 6.222 1.00 97.19 83 THR A CA 1
ATOM 656 C C . THR A 1 83 ? 7.440 0.551 6.480 1.00 97.19 83 THR A C 1
ATOM 658 O O . THR A 1 83 ? 7.786 1.662 6.071 1.00 97.19 83 THR A O 1
ATOM 661 N N . VAL A 1 84 ? 6.324 0.345 7.179 1.00 96.94 84 VAL A N 1
ATOM 662 C CA . VAL A 1 84 ? 5.392 1.396 7.583 1.00 96.94 84 VAL A CA 1
ATOM 663 C C . VAL A 1 84 ? 5.606 1.722 9.053 1.00 96.94 84 VAL A C 1
ATOM 665 O O . VAL A 1 84 ? 5.487 0.846 9.911 1.00 96.94 84 VAL A O 1
ATOM 668 N N . SER A 1 85 ? 5.869 2.992 9.348 1.00 95.31 85 SER A N 1
ATOM 669 C CA . SER A 1 85 ? 5.942 3.508 10.715 1.00 95.31 85 SER A CA 1
ATOM 670 C C . SER A 1 85 ? 4.591 4.054 11.183 1.00 95.31 85 SER A C 1
ATOM 672 O O . SER A 1 85 ? 3.772 4.526 10.393 1.00 95.31 85 SER A O 1
ATOM 674 N N . ALA A 1 86 ? 4.363 4.007 12.493 1.00 93.06 86 ALA A N 1
ATOM 675 C CA . ALA A 1 86 ? 3.232 4.650 13.140 1.00 93.06 86 ALA A CA 1
ATOM 676 C C . ALA A 1 86 ? 3.233 6.149 12.822 1.00 93.06 86 ALA A C 1
ATOM 678 O O . ALA A 1 86 ? 4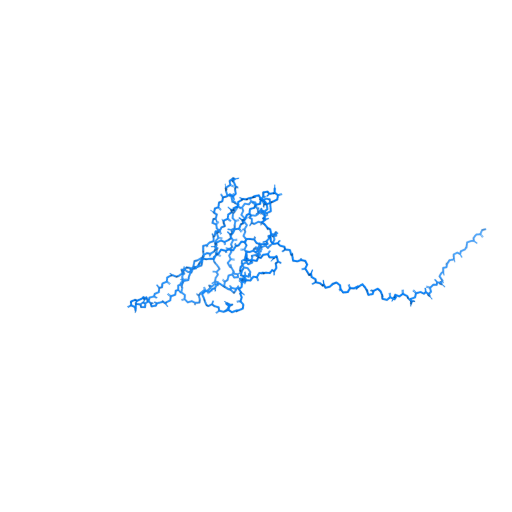.282 6.796 12.883 1.00 93.06 86 ALA A O 1
ATOM 679 N N . SER A 1 87 ? 2.059 6.715 12.527 1.00 89.00 87 SER A N 1
ATOM 680 C CA . SER A 1 87 ? 1.966 8.158 12.304 1.00 89.00 87 SER A CA 1
ATOM 681 C C . SER A 1 87 ? 2.408 8.919 13.553 1.00 89.00 87 SER A C 1
ATOM 683 O O . SER A 1 87 ? 2.016 8.606 14.680 1.00 89.00 87 SER A O 1
ATOM 685 N N . THR A 1 88 ? 3.203 9.965 13.341 1.00 86.50 88 THR A N 1
ATOM 686 C CA . THR A 1 88 ? 3.606 10.889 14.410 1.00 86.50 88 THR A CA 1
ATOM 687 C C . THR A 1 88 ? 2.555 11.976 14.662 1.00 86.50 88 THR A C 1
ATOM 689 O O . THR A 1 88 ? 2.646 12.733 15.633 1.00 86.50 88 THR A O 1
ATOM 692 N N . SER A 1 89 ? 1.532 12.052 13.804 1.00 88.69 89 SER A N 1
ATOM 693 C CA . SER A 1 89 ? 0.465 13.042 13.875 1.00 88.69 89 SER A CA 1
ATOM 694 C C . SER A 1 89 ? -0.543 12.712 14.972 1.00 88.69 89 SER A C 1
ATOM 696 O O . SER A 1 89 ? -1.163 11.651 15.004 1.00 88.69 89 SER A O 1
ATOM 698 N N . THR A 1 90 ? -0.792 13.679 15.855 1.00 84.12 90 THR A N 1
ATOM 699 C CA . THR A 1 90 ? -1.823 13.549 16.901 1.00 84.12 90 THR A CA 1
ATOM 700 C C . THR A 1 90 ? -3.245 13.591 16.336 1.00 84.12 90 THR A C 1
ATOM 702 O O . THR A 1 90 ? -4.168 13.028 16.928 1.00 84.12 90 THR A O 1
ATOM 705 N N . THR A 1 91 ? -3.438 14.218 15.172 1.00 84.44 91 THR A N 1
ATOM 706 C CA . THR A 1 91 ? -4.738 14.288 14.494 1.00 84.44 91 THR A CA 1
ATOM 707 C C . THR A 1 91 ? -4.974 13.096 13.572 1.00 84.44 91 THR A C 1
ATOM 709 O O . THR A 1 91 ? -6.134 12.824 13.269 1.00 84.44 91 THR A O 1
ATOM 712 N N . TYR A 1 92 ? -3.925 12.334 13.224 1.00 85.06 92 TYR A N 1
ATOM 713 C CA . TYR A 1 92 ? -3.907 11.339 12.136 1.00 85.06 92 TYR A CA 1
ATOM 714 C C . TYR A 1 92 ? -4.194 11.946 10.755 1.00 85.06 92 TYR A C 1
ATOM 716 O O . TYR A 1 92 ? -4.515 11.231 9.818 1.00 85.06 92 TYR A O 1
ATOM 724 N N . GLU A 1 93 ? -4.085 13.265 10.621 1.00 93.62 93 GLU A N 1
ATOM 725 C CA . GLU A 1 93 ? -3.989 13.911 9.317 1.00 93.62 93 GLU A CA 1
ATOM 726 C C . GLU A 1 93 ? -2.504 14.125 9.036 1.00 93.62 93 GLU A C 1
ATOM 728 O O . GLU A 1 93 ? -1.845 14.895 9.747 1.00 93.62 93 GLU A O 1
ATOM 733 N N . SER A 1 94 ? -1.955 13.378 8.080 1.00 95.19 94 SER A N 1
ATOM 734 C CA . SER A 1 94 ? -0.543 13.468 7.704 1.00 95.19 94 SER A CA 1
ATOM 735 C C . SER A 1 94 ? -0.238 12.767 6.384 1.00 95.19 94 SER A C 1
ATOM 737 O O . SER A 1 94 ? -1.045 12.014 5.840 1.00 95.19 94 SER A O 1
ATOM 739 N N . VAL A 1 95 ? 0.965 13.036 5.878 1.00 96.69 95 VAL A N 1
ATOM 740 C CA . VAL A 1 95 ? 1.607 12.260 4.822 1.00 96.69 95 VAL A CA 1
ATOM 741 C C . VAL A 1 95 ? 2.901 11.716 5.409 1.00 96.69 95 VAL A C 1
ATOM 743 O O . VAL A 1 95 ? 3.779 12.503 5.755 1.00 96.69 95 VAL A O 1
ATOM 746 N N . GLU A 1 96 ? 2.999 10.399 5.535 1.00 96.00 96 GLU A N 1
ATOM 747 C CA . GLU A 1 96 ? 4.157 9.714 6.116 1.00 96.00 96 GLU A CA 1
ATOM 748 C C . GLU A 1 96 ? 4.909 8.954 5.022 1.00 96.00 96 GLU A C 1
ATOM 750 O O . GLU A 1 96 ? 4.289 8.371 4.130 1.00 96.00 96 GLU A O 1
ATOM 755 N N . ASP A 1 97 ? 6.237 8.949 5.083 1.00 96.69 97 ASP A N 1
ATOM 756 C CA . ASP A 1 97 ? 7.063 8.169 4.162 1.00 96.69 97 ASP A CA 1
ATOM 757 C C . ASP A 1 97 ? 7.037 6.677 4.532 1.00 96.69 97 ASP A C 1
ATOM 759 O O . ASP A 1 97 ? 7.041 6.311 5.707 1.00 96.69 97 ASP A O 1
ATOM 763 N N . ILE A 1 98 ? 7.037 5.816 3.515 1.00 96.25 98 ILE A N 1
ATOM 764 C CA . ILE A 1 98 ? 7.283 4.378 3.649 1.00 96.25 98 ILE A CA 1
ATOM 765 C C . ILE A 1 98 ? 8.751 4.141 3.315 1.00 96.25 98 ILE A C 1
ATOM 767 O O . ILE A 1 98 ? 9.248 4.621 2.294 1.00 96.25 98 ILE A O 1
ATOM 771 N N . ILE A 1 99 ? 9.441 3.374 4.153 1.00 96.12 99 ILE A N 1
ATOM 772 C CA . ILE A 1 99 ? 10.803 2.936 3.848 1.00 96.12 99 ILE A CA 1
ATOM 773 C C . ILE A 1 99 ? 10.691 1.737 2.909 1.00 96.12 99 ILE A C 1
ATOM 775 O O . ILE A 1 99 ? 10.103 0.723 3.279 1.00 96.12 99 ILE A O 1
ATOM 779 N N . ILE A 1 100 ? 11.231 1.866 1.698 1.00 94.44 100 ILE A N 1
ATOM 780 C CA . ILE A 1 100 ? 11.247 0.795 0.700 1.00 94.44 100 ILE A CA 1
ATOM 781 C C . ILE A 1 100 ? 12.686 0.327 0.525 1.00 94.44 100 ILE A C 1
ATOM 783 O O . ILE A 1 100 ? 13.554 1.097 0.111 1.00 94.44 100 ILE A O 1
ATOM 787 N N . GLU A 1 101 ? 12.927 -0.938 0.838 1.00 92.75 101 GLU A N 1
ATOM 788 C CA . GLU A 1 101 ? 14.191 -1.617 0.585 1.00 92.75 101 GLU A CA 1
ATOM 789 C C . GLU A 1 101 ? 14.011 -2.495 -0.648 1.00 92.75 101 GLU A C 1
ATOM 791 O O . GLU A 1 101 ? 13.289 -3.492 -0.601 1.00 92.75 101 GLU A O 1
ATOM 796 N N . LEU A 1 102 ? 14.634 -2.087 -1.756 1.00 88.81 102 LEU A N 1
ATOM 797 C CA . LEU A 1 102 ? 14.553 -2.829 -3.008 1.00 88.81 102 LEU A CA 1
ATOM 798 C C . LEU A 1 102 ? 15.352 -4.128 -2.922 1.00 88.81 102 LEU A C 1
ATOM 800 O O . LEU A 1 102 ? 16.475 -4.135 -2.405 1.00 88.81 102 LEU A O 1
ATOM 804 N N . GLY A 1 103 ? 14.786 -5.187 -3.482 1.00 87.69 103 GLY A N 1
ATOM 805 C CA . GLY A 1 103 ? 15.411 -6.490 -3.606 1.00 87.69 103 GLY A CA 1
ATOM 806 C C . GLY A 1 103 ? 16.552 -6.555 -4.627 1.00 87.69 103 GLY A C 1
ATOM 807 O O . GLY A 1 103 ? 17.074 -5.551 -5.131 1.00 87.69 103 GLY A O 1
ATOM 808 N N . GLU A 1 104 ? 16.975 -7.785 -4.913 1.00 86.81 104 GLU A N 1
ATOM 809 C CA . GLU A 1 104 ? 17.944 -8.098 -5.962 1.00 86.81 104 GLU A CA 1
ATOM 810 C C . GLU A 1 104 ? 17.289 -8.114 -7.348 1.00 86.81 104 GLU A C 1
ATOM 812 O O . GLU A 1 104 ? 17.944 -7.773 -8.340 1.00 86.81 104 GLU A O 1
ATOM 817 N N . ILE A 1 105 ? 16.012 -8.502 -7.425 1.00 87.12 105 ILE A N 1
ATOM 818 C CA . ILE A 1 105 ? 15.256 -8.523 -8.676 1.00 87.12 105 ILE A CA 1
ATOM 819 C C . ILE A 1 105 ? 14.843 -7.090 -9.020 1.00 87.12 105 ILE A C 1
ATOM 821 O O . ILE A 1 105 ? 14.349 -6.343 -8.188 1.00 87.12 105 ILE A O 1
ATOM 825 N N . ARG A 1 106 ? 15.084 -6.683 -10.268 1.00 82.38 106 ARG A N 1
ATOM 826 C CA . ARG A 1 106 ? 14.720 -5.351 -10.771 1.00 82.38 106 ARG A CA 1
ATOM 827 C C . ARG A 1 106 ? 13.463 -5.433 -11.615 1.00 82.38 106 ARG A C 1
ATOM 829 O O . ARG A 1 106 ? 13.260 -6.415 -12.328 1.00 82.38 106 ARG A O 1
ATOM 836 N N . CYS A 1 107 ? 12.641 -4.390 -11.567 1.00 80.62 107 CYS A N 1
ATOM 837 C CA . CYS A 1 107 ? 11.420 -4.302 -12.366 1.00 80.62 107 CYS A CA 1
ATOM 838 C C . CYS A 1 107 ? 11.677 -3.923 -13.813 1.00 80.62 107 CYS A C 1
ATOM 840 O O . CYS A 1 107 ? 10.887 -4.277 -14.687 1.00 80.62 107 CYS A O 1
ATOM 842 N N . PHE A 1 108 ? 12.788 -3.242 -14.080 1.00 77.94 108 PHE A N 1
ATOM 843 C CA . PHE A 1 108 ? 13.098 -2.754 -15.414 1.00 77.94 108 PHE A CA 1
ATOM 844 C C . PHE A 1 108 ? 14.413 -3.371 -15.909 1.00 77.94 108 PHE A C 1
ATOM 846 O O . PHE A 1 108 ? 15.499 -2.996 -15.471 1.00 77.94 108 PHE A O 1
ATOM 853 N N . ASP A 1 109 ? 14.293 -4.311 -16.857 1.00 58.44 109 ASP A N 1
ATOM 854 C CA . ASP A 1 109 ? 15.324 -5.244 -17.357 1.00 58.44 109 ASP A CA 1
ATOM 855 C C . ASP A 1 109 ? 16.671 -4.634 -17.796 1.00 58.44 109 ASP A C 1
ATOM 857 O O . ASP A 1 109 ? 17.614 -5.381 -18.064 1.00 58.44 109 ASP A O 1
ATOM 861 N N . THR A 1 110 ? 16.796 -3.310 -17.956 1.00 54.22 110 THR A N 1
ATOM 862 C CA . THR A 1 110 ? 17.928 -2.753 -18.718 1.00 54.22 110 THR A CA 1
ATOM 863 C C . THR A 1 110 ? 18.744 -1.605 -18.134 1.00 54.22 110 THR A C 1
ATOM 865 O O . THR A 1 110 ? 19.840 -1.415 -18.659 1.00 54.22 110 THR A O 1
ATOM 868 N N . PHE A 1 111 ? 18.382 -0.869 -17.073 1.00 49.84 111 PHE A N 1
ATOM 869 C CA . PHE A 1 111 ? 19.181 0.333 -16.749 1.00 49.84 111 PHE A CA 1
ATOM 870 C C . PHE A 1 111 ? 19.332 0.691 -15.254 1.00 49.84 111 PHE A C 1
ATOM 872 O O . PHE A 1 111 ? 18.579 1.485 -14.703 1.00 49.84 111 PHE A O 1
ATOM 879 N N . SER A 1 112 ? 20.481 0.274 -14.699 1.00 50.56 112 SER A N 1
ATOM 880 C CA . SER A 1 112 ? 21.271 0.948 -13.642 1.00 50.56 112 SER A CA 1
ATOM 881 C C . SER A 1 112 ? 20.824 0.864 -12.171 1.00 50.56 112 SER A C 1
ATOM 883 O O . SER A 1 112 ? 19.687 0.545 -11.855 1.00 50.56 112 SER A O 1
ATOM 885 N N . GLU A 1 113 ? 21.738 1.255 -11.270 1.00 56.88 113 GLU A N 1
ATOM 886 C CA . GLU A 1 113 ? 21.517 1.533 -9.834 1.00 56.88 113 GLU A CA 1
ATOM 887 C C . GLU A 1 113 ? 20.471 2.644 -9.549 1.00 56.88 113 GLU A C 1
ATOM 889 O O . GLU A 1 113 ? 20.336 3.087 -8.411 1.00 56.88 113 GLU A O 1
ATOM 894 N N . ALA A 1 114 ? 19.764 3.146 -10.567 1.00 58.75 114 ALA A N 1
ATOM 895 C CA . ALA A 1 114 ? 18.850 4.283 -10.472 1.00 58.75 114 ALA A CA 1
ATOM 896 C C . ALA A 1 114 ? 17.357 3.913 -10.440 1.00 58.75 114 ALA A C 1
ATOM 898 O O . ALA A 1 114 ? 16.534 4.830 -10.356 1.00 58.75 114 ALA A O 1
ATOM 899 N N . GLU A 1 115 ? 16.987 2.625 -10.510 1.00 74.75 115 GLU A N 1
ATOM 900 C CA . GLU A 1 115 ? 15.617 2.209 -10.177 1.00 74.75 115 GLU A CA 1
ATOM 901 C C . GLU A 1 115 ? 15.286 2.710 -8.769 1.00 74.75 115 GLU A C 1
ATOM 903 O O . GLU A 1 115 ? 16.038 2.486 -7.817 1.00 74.75 115 GLU A O 1
ATOM 908 N N . ARG A 1 116 ? 14.189 3.460 -8.651 1.00 82.81 116 ARG A N 1
ATOM 909 C CA . ARG A 1 116 ? 13.824 4.109 -7.395 1.00 82.81 116 ARG A CA 1
ATOM 910 C C . ARG A 1 116 ? 12.330 4.054 -7.181 1.00 82.81 116 ARG A C 1
ATOM 912 O O . ARG A 1 116 ? 11.569 4.599 -7.985 1.00 82.81 116 ARG A O 1
ATOM 919 N N . PHE A 1 117 ? 11.942 3.469 -6.054 1.00 88.88 117 PHE A N 1
ATOM 920 C CA . PHE A 1 117 ? 10.584 3.543 -5.537 1.00 88.88 117 PHE A CA 1
ATOM 921 C C . PHE A 1 117 ? 10.533 4.526 -4.371 1.00 88.88 117 PHE A C 1
ATOM 923 O O . PHE A 1 117 ? 11.400 4.542 -3.499 1.00 88.88 117 PHE A O 1
ATOM 930 N N . GLU A 1 118 ? 9.519 5.382 -4.384 1.00 93.00 118 GLU A N 1
ATOM 931 C CA . GLU A 1 118 ? 9.183 6.287 -3.289 1.00 93.00 118 GLU A CA 1
ATOM 932 C C . GLU A 1 118 ? 7.745 5.968 -2.867 1.00 93.00 118 GLU A C 1
ATOM 934 O O . GLU A 1 118 ? 6.825 6.065 -3.681 1.00 93.00 118 GLU A O 1
ATOM 939 N N . GLY A 1 119 ? 7.546 5.573 -1.609 1.00 95.56 119 GLY A N 1
ATOM 940 C CA . GLY A 1 119 ? 6.229 5.261 -1.056 1.00 95.56 119 GLY A CA 1
ATOM 941 C C . GLY A 1 119 ? 5.825 6.268 0.009 1.00 95.56 119 GLY A C 1
ATOM 942 O O . GLY A 1 119 ? 6.648 6.674 0.828 1.00 95.56 119 GLY A O 1
ATOM 943 N N . LYS A 1 120 ? 4.554 6.665 0.014 1.00 97.56 120 LYS A N 1
ATOM 944 C CA . LYS A 1 120 ? 3.954 7.498 1.061 1.00 97.56 120 LYS A CA 1
ATOM 945 C C . LYS A 1 120 ? 2.581 6.966 1.445 1.00 97.56 120 LYS A C 1
ATOM 947 O O . LYS A 1 120 ? 1.858 6.457 0.591 1.00 97.56 120 LYS A O 1
ATOM 952 N N . LEU A 1 121 ? 2.196 7.160 2.699 1.00 97.75 121 LEU A N 1
ATOM 953 C CA . LEU A 1 121 ? 0.825 6.986 3.167 1.00 97.75 121 LEU A CA 1
ATOM 954 C C . LEU A 1 121 ? 0.214 8.345 3.477 1.00 97.75 121 LEU A C 1
ATOM 956 O O . LEU A 1 121 ? 0.731 9.093 4.304 1.00 97.75 121 LEU A O 1
ATOM 960 N N . LEU A 1 122 ? -0.894 8.653 2.812 1.00 97.75 122 LEU A N 1
ATOM 961 C CA . LEU A 1 122 ? -1.752 9.786 3.129 1.00 97.75 122 LEU A CA 1
ATOM 962 C C . LEU A 1 122 ? -2.868 9.312 4.061 1.00 97.75 122 LEU A C 1
ATOM 964 O O . LEU A 1 122 ? -3.641 8.431 3.686 1.00 97.75 122 LEU A O 1
ATOM 968 N N . TYR A 1 123 ? -2.967 9.931 5.234 1.00 97.62 123 TYR A N 1
ATOM 969 C CA . TYR A 1 123 ? -4.026 9.693 6.209 1.00 97.62 123 TYR A CA 1
ATOM 970 C C . TYR A 1 123 ? -4.987 10.884 6.243 1.00 97.62 123 TYR A C 1
ATOM 972 O O . TYR A 1 123 ? -4.569 12.020 6.482 1.00 97.62 123 TYR A O 1
ATOM 980 N N . VAL A 1 124 ? -6.278 10.627 6.016 1.00 97.50 124 VAL A N 1
ATOM 981 C CA . VAL A 1 124 ? -7.341 11.642 6.036 1.00 97.50 124 VAL A CA 1
ATOM 982 C C . VAL A 1 124 ? -8.438 11.212 7.018 1.00 97.50 124 VAL A C 1
ATOM 984 O O . VAL A 1 124 ? -9.268 10.360 6.688 1.00 97.50 124 VAL A O 1
ATOM 987 N N . PRO A 1 125 ? -8.463 11.764 8.245 1.00 96.94 125 PRO A N 1
ATOM 988 C CA . PRO A 1 125 ? -9.466 11.418 9.243 1.00 96.94 125 PRO A CA 1
ATOM 989 C C . PRO A 1 125 ? -10.812 12.083 8.930 1.00 96.94 125 PRO A C 1
ATOM 991 O O . PRO A 1 125 ? -10.876 13.262 8.579 1.00 96.94 125 PRO A O 1
ATOM 994 N N . TYR A 1 126 ? -11.912 11.355 9.113 1.00 96.56 126 TYR A N 1
ATOM 995 C CA . TYR A 1 126 ? -13.268 11.884 8.964 1.00 96.56 126 TYR A CA 1
ATOM 996 C C . TYR A 1 126 ? -14.285 11.094 9.802 1.00 96.56 126 TYR A C 1
ATOM 998 O O . TYR A 1 126 ? -13.953 10.109 10.460 1.00 96.56 126 TYR A O 1
ATOM 1006 N N . LYS A 1 127 ? -15.548 11.544 9.798 1.00 96.50 127 LYS A N 1
ATOM 1007 C CA . LYS A 1 127 ? -16.651 10.850 10.476 1.00 96.50 127 LYS A CA 1
ATOM 1008 C C . LYS A 1 127 ? -17.543 10.114 9.491 1.00 96.50 127 LYS A C 1
ATOM 1010 O O . LYS A 1 127 ? -18.213 10.752 8.679 1.00 96.50 127 LYS A O 1
ATOM 1015 N N . PHE A 1 128 ? -17.652 8.800 9.650 1.00 94.00 128 PHE A N 1
ATOM 1016 C CA . PHE A 1 128 ? -18.616 7.968 8.938 1.00 94.00 128 PHE A CA 1
ATOM 1017 C C . PHE A 1 128 ? -19.662 7.444 9.919 1.00 94.00 128 PHE A C 1
ATOM 1019 O O . PHE A 1 128 ? -19.339 6.728 10.861 1.00 94.00 128 PHE A O 1
ATOM 1026 N N . ASN A 1 129 ? -20.927 7.840 9.748 1.00 94.69 129 ASN A N 1
ATOM 1027 C CA . ASN A 1 129 ? -22.027 7.451 10.647 1.00 94.69 129 ASN A CA 1
ATOM 1028 C C . ASN A 1 129 ? -21.732 7.683 12.147 1.00 94.69 129 ASN A C 1
ATOM 1030 O O . ASN A 1 129 ? -22.182 6.933 13.009 1.00 94.69 129 ASN A O 1
ATOM 1034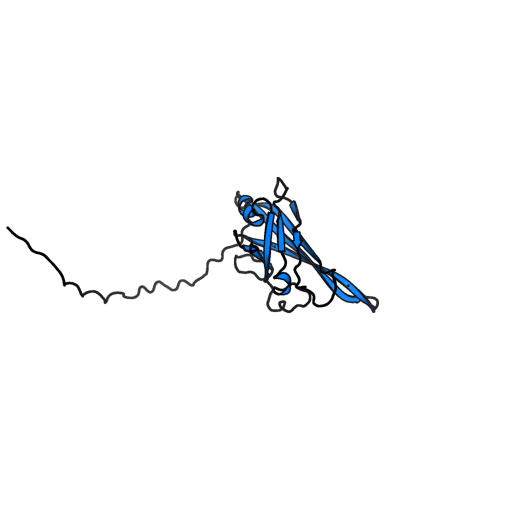 N N . GLY A 1 130 ? -20.979 8.743 12.462 1.00 94.94 130 GLY A N 1
ATOM 1035 C CA . GLY A 1 130 ? -20.604 9.107 13.833 1.00 94.94 130 GLY A CA 1
ATOM 1036 C C . GLY A 1 130 ? -19.367 8.394 14.388 1.00 94.94 130 GLY A C 1
ATOM 1037 O O . GLY A 1 130 ? -18.969 8.716 15.505 1.00 94.94 130 GLY A O 1
ATOM 1038 N N . ILE A 1 131 ? -18.753 7.491 13.622 1.00 95.69 131 ILE A N 1
ATOM 1039 C CA . ILE A 1 131 ? -17.503 6.801 13.961 1.00 95.69 131 ILE A CA 1
ATOM 1040 C C . ILE A 1 131 ? -16.338 7.560 13.319 1.00 95.69 131 ILE A C 1
ATOM 1042 O O . ILE A 1 131 ? -16.418 7.932 12.147 1.00 95.69 131 ILE A O 1
ATOM 1046 N N . ASP A 1 132 ? -15.281 7.807 14.092 1.00 96.25 132 ASP A N 1
ATOM 1047 C CA . ASP A 1 132 ? -14.034 8.378 13.583 1.00 96.25 132 ASP A CA 1
ATOM 1048 C C . ASP A 1 132 ? -13.256 7.294 12.823 1.00 96.25 132 ASP A C 1
ATOM 1050 O O . ASP A 1 132 ? -12.835 6.289 13.398 1.00 96.25 132 ASP A O 1
ATOM 1054 N N . VAL A 1 133 ? -13.082 7.506 11.524 1.00 97.12 133 VAL A N 1
ATOM 1055 C CA . VAL A 1 133 ? -12.367 6.611 10.607 1.00 97.12 133 VAL A CA 1
ATOM 1056 C C . VAL A 1 133 ? -11.302 7.397 9.851 1.00 97.12 133 VAL A C 1
ATOM 1058 O O . VAL A 1 133 ? -11.319 8.630 9.828 1.00 97.12 133 VAL A O 1
ATOM 1061 N N . VAL A 1 134 ? -10.352 6.691 9.250 1.00 97.62 134 VAL A N 1
ATOM 1062 C CA . VAL A 1 134 ? -9.229 7.285 8.530 1.00 97.62 134 VAL A CA 1
ATOM 1063 C C . VAL A 1 134 ? -9.135 6.657 7.149 1.00 97.62 134 VAL A C 1
ATOM 1065 O O . VAL A 1 134 ? -8.822 5.473 7.012 1.00 97.62 134 VAL A O 1
ATOM 1068 N N . GLU A 1 135 ? -9.373 7.463 6.116 1.00 97.75 135 GLU A N 1
ATOM 1069 C CA . GLU A 1 135 ? -9.020 7.064 4.758 1.00 97.75 135 GLU A CA 1
ATOM 1070 C C . GLU A 1 135 ? -7.495 7.040 4.654 1.00 97.75 135 GLU A C 1
ATOM 1072 O O . GLU A 1 135 ? -6.826 8.038 4.925 1.00 97.75 135 GLU A O 1
ATOM 1077 N N . THR A 1 136 ? -6.948 5.879 4.301 1.00 98.00 136 THR A N 1
ATOM 1078 C CA . THR A 1 136 ? -5.505 5.676 4.150 1.00 98.00 136 THR A CA 1
ATOM 1079 C C . THR A 1 136 ? -5.210 5.384 2.689 1.00 98.00 136 THR A C 1
ATOM 1081 O O . THR A 1 136 ? -5.760 4.439 2.130 1.00 98.00 136 THR A O 1
ATOM 1084 N N . THR A 1 137 ? -4.352 6.181 2.061 1.00 98.38 137 THR A N 1
ATOM 1085 C CA . THR A 1 137 ? -4.002 6.045 0.642 1.00 98.38 137 THR A CA 1
ATOM 1086 C C . THR A 1 137 ? -2.506 5.822 0.488 1.00 98.38 137 THR A C 1
ATOM 1088 O O . THR A 1 137 ? -1.710 6.646 0.934 1.00 98.38 137 THR A O 1
ATOM 1091 N N . LEU A 1 138 ? -2.128 4.730 -0.175 1.00 98.25 138 LEU A N 1
ATOM 1092 C CA . LEU A 1 138 ? -0.771 4.499 -0.650 1.00 98.25 138 LEU A CA 1
ATOM 1093 C C . LEU A 1 138 ? -0.542 5.338 -1.899 1.00 98.25 138 LEU A C 1
ATOM 1095 O O . LEU A 1 138 ? -1.248 5.171 -2.889 1.00 98.25 138 LEU A O 1
ATOM 1099 N N . ILE A 1 139 ? 0.461 6.203 -1.852 1.00 97.81 139 ILE A N 1
ATOM 1100 C CA . ILE A 1 139 ? 1.002 6.910 -3.006 1.00 97.81 139 ILE A CA 1
ATOM 1101 C C . ILE A 1 139 ? 2.340 6.253 -3.317 1.00 97.81 139 ILE A C 1
ATOM 1103 O O . ILE A 1 139 ? 3.293 6.401 -2.549 1.00 97.81 139 ILE A O 1
ATOM 1107 N N . LEU A 1 140 ? 2.402 5.516 -4.421 1.00 94.75 140 LEU A N 1
ATOM 1108 C CA . LEU A 1 140 ? 3.608 4.832 -4.864 1.00 94.75 140 LEU A CA 1
ATOM 1109 C C . LEU A 1 140 ? 4.102 5.488 -6.144 1.00 94.75 140 LEU A C 1
ATOM 1111 O O . LEU A 1 140 ? 3.381 5.569 -7.136 1.00 94.75 140 LEU A O 1
ATOM 1115 N N . LYS A 1 141 ? 5.341 5.961 -6.110 1.00 92.62 141 LYS A N 1
ATOM 1116 C CA . LYS A 1 141 ? 6.028 6.511 -7.267 1.00 92.62 141 LYS A CA 1
ATOM 1117 C C . LYS A 1 141 ? 7.140 5.565 -7.676 1.00 92.62 141 LYS A C 1
ATOM 1119 O O . LYS A 1 141 ? 8.049 5.303 -6.890 1.00 92.62 141 LYS A O 1
ATOM 1124 N N . SER A 1 142 ? 7.082 5.105 -8.916 1.00 87.88 142 SER A N 1
ATOM 1125 C CA . SER A 1 142 ? 8.092 4.256 -9.532 1.00 87.88 142 SER A CA 1
ATOM 1126 C C . SER A 1 142 ? 8.808 5.023 -10.629 1.00 87.88 142 SER A C 1
ATOM 1128 O O . SER A 1 142 ? 8.176 5.525 -11.558 1.00 87.88 142 SER A O 1
ATOM 1130 N N . CYS A 1 143 ? 10.129 5.119 -10.524 1.00 84.81 143 CYS A N 1
ATOM 1131 C CA . CYS A 1 143 ? 10.965 5.708 -11.556 1.00 84.81 143 CYS A CA 1
ATOM 1132 C C . CYS A 1 143 ? 11.717 4.617 -12.316 1.00 84.81 143 CYS A C 1
ATOM 1134 O O . CYS A 1 143 ? 12.450 3.832 -11.714 1.00 84.81 143 CYS A O 1
ATOM 1136 N N . SER A 1 144 ? 11.567 4.620 -13.636 1.00 77.75 144 SER A N 1
ATOM 1137 C CA . SER A 1 144 ? 12.340 3.813 -14.572 1.00 77.75 144 SER A CA 1
ATOM 1138 C C . SER A 1 144 ? 13.226 4.715 -15.431 1.00 77.75 144 SER A C 1
ATOM 1140 O O . SER A 1 144 ? 13.070 5.941 -15.480 1.00 77.75 144 SER A O 1
ATOM 1142 N N . ILE A 1 145 ? 14.202 4.114 -16.101 1.00 75.56 145 ILE A N 1
ATOM 1143 C CA . ILE A 1 145 ? 14.985 4.789 -17.127 1.00 75.56 145 ILE A CA 1
ATOM 1144 C C . ILE A 1 145 ? 14.527 4.274 -18.488 1.00 75.56 145 ILE A C 1
ATOM 1146 O O . ILE A 1 145 ? 14.567 3.075 -18.751 1.00 75.56 145 ILE A O 1
ATOM 1150 N N . GLU A 1 146 ? 14.132 5.194 -19.361 1.00 74.38 146 GLU A N 1
ATOM 1151 C CA . GLU A 1 146 ? 13.738 4.906 -20.735 1.00 74.38 146 GLU A CA 1
ATOM 1152 C C . GLU A 1 146 ? 14.721 5.585 -21.701 1.00 74.38 146 GLU A C 1
ATOM 1154 O O . GLU A 1 146 ? 15.146 6.727 -21.497 1.00 74.38 146 GLU A O 1
ATOM 1159 N N . ASN A 1 147 ? 15.075 4.887 -22.783 1.00 74.19 147 ASN A N 1
ATOM 1160 C CA . ASN A 1 147 ? 15.729 5.530 -23.917 1.00 74.19 147 ASN A CA 1
ATOM 1161 C C . ASN A 1 147 ? 14.640 6.143 -24.789 1.00 74.19 147 ASN A C 1
ATOM 1163 O O . ASN A 1 147 ? 13.896 5.422 -25.455 1.00 74.19 147 ASN A O 1
ATOM 1167 N N . ILE A 1 148 ? 14.536 7.467 -24.760 1.00 75.25 148 ILE A N 1
ATOM 1168 C CA . ILE A 1 148 ? 13.573 8.208 -25.569 1.00 75.25 148 ILE A CA 1
ATOM 1169 C C . ILE A 1 148 ? 14.309 9.131 -26.531 1.00 75.25 148 ILE A C 1
ATOM 1171 O O . ILE A 1 148 ? 15.448 9.544 -26.299 1.00 75.25 148 ILE A O 1
ATOM 1175 N N . VAL A 1 149 ? 13.625 9.446 -27.625 1.00 79.12 149 VAL A N 1
ATOM 1176 C CA . VAL A 1 149 ? 14.015 10.519 -28.531 1.00 79.12 149 VAL A CA 1
ATOM 1177 C C . VAL A 1 149 ? 13.206 11.740 -28.127 1.00 79.12 149 VAL A C 1
ATOM 1179 O O . VAL A 1 149 ? 11.975 11.675 -28.118 1.00 79.12 149 VAL A O 1
ATOM 1182 N N . ASP A 1 150 ? 13.875 12.823 -27.740 1.00 77.81 150 ASP A N 1
ATOM 1183 C CA . ASP A 1 150 ? 13.177 14.062 -27.397 1.00 77.81 150 ASP A CA 1
ATOM 1184 C C . ASP A 1 150 ? 12.491 14.689 -28.629 1.00 77.81 150 ASP A C 1
ATOM 1186 O O . ASP A 1 150 ? 12.688 14.269 -29.774 1.00 77.81 150 ASP A O 1
ATOM 1190 N N . GLU A 1 151 ? 11.685 15.731 -28.413 1.00 80.12 151 GLU A N 1
ATOM 1191 C CA . GLU A 1 151 ? 10.975 16.442 -29.491 1.00 80.12 151 GLU A CA 1
ATOM 1192 C C . GLU A 1 151 ? 11.916 17.045 -30.556 1.00 80.12 151 GLU A C 1
ATOM 1194 O O . GLU A 1 151 ? 11.474 17.384 -31.654 1.00 80.12 151 GLU A O 1
ATOM 1199 N N . ASN A 1 152 ? 13.214 17.155 -30.254 1.00 84.88 152 ASN A N 1
ATOM 1200 C CA . ASN A 1 152 ? 14.248 17.676 -31.144 1.00 84.88 152 ASN A CA 1
ATOM 1201 C C . ASN A 1 152 ? 15.024 16.569 -31.878 1.00 84.88 152 ASN A C 1
ATOM 1203 O O . ASN A 1 152 ? 15.954 16.879 -32.626 1.00 84.88 152 ASN A O 1
ATOM 1207 N N . GLY A 1 153 ? 14.664 15.295 -31.696 1.00 82.50 153 GLY A N 1
ATOM 1208 C CA . GLY A 1 153 ? 15.361 14.171 -32.320 1.00 82.50 153 GLY A CA 1
ATOM 1209 C C . GLY A 1 153 ? 16.616 13.712 -31.569 1.00 82.50 153 GLY A C 1
ATOM 1210 O O . GLY A 1 153 ? 17.408 12.956 -32.129 1.00 82.50 153 GLY A O 1
ATOM 1211 N N . THR A 1 154 ? 16.833 14.170 -30.335 1.00 83.12 154 THR A N 1
ATOM 1212 C CA . THR A 1 154 ? 17.980 13.774 -29.511 1.00 83.12 154 THR A CA 1
ATOM 1213 C C . THR A 1 154 ? 17.685 12.445 -28.834 1.00 83.12 154 THR A C 1
ATOM 1215 O O . THR A 1 154 ? 16.801 12.364 -27.983 1.00 83.12 154 THR A O 1
ATOM 1218 N N . GLU A 1 155 ? 18.439 11.406 -29.183 1.00 87.00 155 GLU A N 1
ATOM 1219 C CA . GLU A 1 155 ? 18.415 10.138 -28.453 1.00 87.00 155 GLU A CA 1
ATOM 1220 C C . GLU A 1 155 ? 19.147 10.299 -27.117 1.00 87.00 155 GLU A C 1
ATOM 1222 O O . GLU A 1 155 ? 20.283 10.779 -27.066 1.00 87.00 155 GLU A O 1
ATOM 1227 N N . GLY A 1 156 ? 18.505 9.891 -26.027 1.00 77.69 156 GLY A N 1
ATOM 1228 C CA . GLY A 1 156 ? 19.111 9.942 -24.706 1.00 77.69 156 GLY A CA 1
ATOM 1229 C C . GLY A 1 156 ? 18.459 8.983 -23.725 1.00 77.69 156 GLY A C 1
ATOM 1230 O O . GLY A 1 156 ? 17.388 8.429 -23.966 1.00 77.69 156 GLY A O 1
ATOM 1231 N N . THR A 1 157 ? 19.138 8.803 -22.600 1.00 76.81 157 THR A N 1
ATOM 1232 C CA . THR A 1 157 ? 18.678 8.013 -21.464 1.00 76.81 157 THR A CA 1
ATOM 1233 C C . THR A 1 157 ? 18.029 8.960 -20.459 1.00 76.81 157 THR A C 1
ATOM 1235 O O . THR A 1 157 ? 18.707 9.826 -19.904 1.00 76.81 157 THR A O 1
ATOM 1238 N N . PHE A 1 158 ? 16.723 8.824 -20.240 1.00 76.62 158 PHE A N 1
ATOM 1239 C CA . PHE A 1 158 ? 15.944 9.725 -19.393 1.00 76.62 158 PHE A CA 1
ATOM 1240 C C . PHE A 1 158 ? 15.254 8.958 -18.272 1.00 76.62 158 PHE A C 1
ATOM 1242 O O . PHE A 1 158 ? 14.785 7.840 -18.464 1.00 76.62 158 PHE A O 1
ATOM 1249 N N . THR A 1 159 ? 15.156 9.579 -17.098 1.00 79.62 159 THR A N 1
ATOM 1250 C CA . THR A 1 159 ? 14.328 9.059 -16.009 1.00 79.62 159 THR A CA 1
ATOM 1251 C C . THR A 1 159 ? 12.881 9.457 -16.245 1.00 79.62 159 THR A C 1
ATOM 1253 O O . THR A 1 159 ? 12.570 10.644 -16.365 1.00 79.62 159 THR A O 1
ATOM 1256 N N . LYS A 1 160 ? 11.994 8.470 -16.243 1.00 81.12 160 LYS A N 1
ATOM 1257 C CA . LYS A 1 160 ? 10.553 8.664 -16.232 1.00 81.12 160 LYS A CA 1
ATOM 1258 C C . LYS A 1 160 ? 10.010 8.129 -14.920 1.00 81.12 160 LYS A C 1
ATOM 1260 O O . LYS A 1 160 ? 10.376 7.041 -14.496 1.00 81.12 160 LYS A O 1
ATOM 1265 N N . CYS A 1 161 ? 9.172 8.918 -14.264 1.00 84.75 161 CYS A N 1
ATOM 1266 C CA . CYS A 1 161 ? 8.537 8.515 -13.022 1.00 84.75 161 CYS A CA 1
ATOM 1267 C C . CYS A 1 161 ? 7.032 8.555 -13.202 1.00 84.75 161 CYS A C 1
ATOM 1269 O O . CYS A 1 161 ? 6.488 9.597 -13.570 1.00 84.75 161 CYS A O 1
ATOM 1271 N N . ASP A 1 162 ? 6.393 7.447 -12.873 1.00 86.69 162 ASP A N 1
ATOM 1272 C CA . ASP A 1 162 ? 4.950 7.326 -12.798 1.00 86.69 162 ASP A CA 1
ATOM 1273 C C . ASP A 1 162 ? 4.552 7.240 -11.320 1.00 86.69 162 ASP A C 1
ATOM 1275 O O . ASP A 1 162 ? 5.308 6.739 -10.483 1.00 86.69 162 ASP A O 1
ATOM 1279 N N . GLN A 1 163 ? 3.405 7.822 -10.975 1.00 91.81 163 GLN A N 1
ATOM 1280 C CA . GLN A 1 163 ? 2.896 7.840 -9.608 1.00 91.81 163 GLN A CA 1
ATOM 1281 C C . GLN A 1 163 ? 1.438 7.410 -9.606 1.00 91.81 163 GLN A C 1
ATOM 1283 O O . GLN A 1 163 ? 0.599 8.066 -10.223 1.00 91.81 163 GLN A O 1
ATOM 1288 N N . ASP A 1 164 ? 1.152 6.380 -8.822 1.00 92.38 164 ASP A N 1
ATOM 1289 C CA . ASP A 1 164 ? -0.190 5.874 -8.595 1.00 92.38 164 ASP A CA 1
ATOM 1290 C C . ASP A 1 164 ? -0.613 6.091 -7.144 1.00 92.38 164 ASP A C 1
ATOM 1292 O O . ASP A 1 164 ? 0.211 6.161 -6.228 1.00 92.38 164 ASP A O 1
ATOM 1296 N N . ALA A 1 165 ? -1.924 6.206 -6.941 1.00 96.44 165 ALA A N 1
ATOM 1297 C CA . ALA A 1 165 ? -2.522 6.345 -5.624 1.00 96.44 165 ALA A CA 1
ATOM 1298 C C . ALA A 1 165 ? -3.684 5.363 -5.466 1.00 96.44 165 ALA A C 1
ATOM 1300 O O . ALA A 1 165 ? -4.635 5.388 -6.250 1.00 96.44 165 ALA A O 1
ATOM 1301 N N . PHE A 1 166 ? -3.619 4.522 -4.436 1.00 97.81 166 PHE A N 1
ATOM 1302 C CA . PHE A 1 166 ? -4.643 3.525 -4.140 1.00 97.81 166 PHE A CA 1
ATOM 1303 C C . PHE A 1 166 ? -5.041 3.583 -2.673 1.00 97.81 166 PHE A C 1
ATOM 1305 O O . PHE A 1 166 ? -4.194 3.676 -1.787 1.00 97.81 166 PHE A O 1
ATOM 1312 N N . ARG A 1 167 ? -6.345 3.516 -2.415 1.00 97.69 167 ARG A N 1
ATOM 1313 C CA . ARG A 1 167 ? -6.906 3.525 -1.064 1.00 97.69 167 ARG A CA 1
ATOM 1314 C C . ARG A 1 167 ? -6.768 2.143 -0.428 1.00 97.69 167 ARG A C 1
ATOM 1316 O O . ARG A 1 167 ? -6.888 1.138 -1.121 1.00 97.69 167 ARG A O 1
ATOM 1323 N N . LEU A 1 168 ? -6.534 2.086 0.879 1.00 98.25 168 LEU A N 1
ATOM 1324 C CA . LEU A 1 168 ? -6.549 0.858 1.667 1.00 98.25 168 LEU A CA 1
ATOM 1325 C C . LEU A 1 168 ? -7.980 0.312 1.708 1.00 98.25 168 LEU A C 1
ATOM 1327 O O . LEU A 1 168 ? -8.885 0.977 2.211 1.00 98.25 168 LEU A O 1
ATOM 1331 N N . VAL A 1 169 ? -8.184 -0.882 1.162 1.00 97.81 169 VAL A N 1
ATOM 1332 C CA . VAL A 1 169 ? -9.504 -1.520 1.035 1.00 97.81 169 VAL A CA 1
ATOM 1333 C C . VAL A 1 169 ? -9.655 -2.766 1.909 1.00 97.81 169 VAL A C 1
ATOM 1335 O O . VAL A 1 169 ? -10.773 -3.194 2.185 1.00 97.81 169 VAL A O 1
ATOM 1338 N N . GLU A 1 170 ? -8.541 -3.343 2.357 1.00 97.25 170 GLU A N 1
ATOM 1339 C CA . GLU A 1 170 ? -8.494 -4.536 3.202 1.00 97.25 170 GLU A CA 1
ATOM 1340 C C . GLU A 1 170 ? -7.305 -4.419 4.160 1.00 97.25 170 GLU A C 1
ATOM 1342 O O . GLU A 1 170 ? -6.204 -4.074 3.730 1.00 97.25 170 GLU A O 1
ATOM 1347 N N . LEU A 1 171 ? -7.521 -4.703 5.447 1.00 97.44 171 LEU A N 1
ATOM 1348 C CA . LEU A 1 171 ? -6.468 -4.717 6.460 1.00 97.44 171 LEU A CA 1
ATOM 1349 C C . LEU A 1 171 ? -6.741 -5.798 7.508 1.00 97.44 171 LEU A C 1
ATOM 1351 O O . LEU A 1 171 ? -7.750 -5.783 8.219 1.00 97.44 171 LEU A O 1
ATOM 1355 N N . THR A 1 172 ? -5.794 -6.713 7.642 1.00 96.38 172 THR A N 1
ATOM 1356 C CA . THR A 1 172 ? -5.745 -7.755 8.667 1.00 96.38 172 THR A CA 1
ATOM 1357 C C . THR A 1 172 ? -4.373 -7.743 9.343 1.00 96.38 172 THR A C 1
ATOM 1359 O O . THR A 1 172 ? -3.530 -6.896 9.046 1.00 96.38 172 THR A O 1
ATOM 1362 N N . ASP A 1 173 ? -4.146 -8.654 10.288 1.00 95.88 173 ASP A N 1
ATOM 1363 C CA . ASP A 1 173 ? -2.839 -8.776 10.938 1.00 95.88 173 ASP A CA 1
ATOM 1364 C C . AS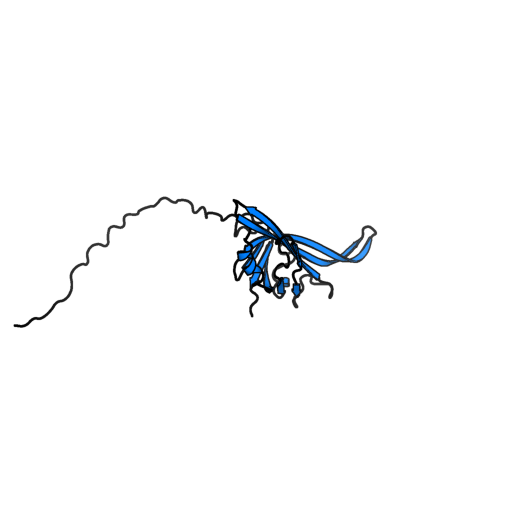P A 1 173 ? -1.747 -9.246 9.971 1.00 95.88 173 ASP A C 1
ATOM 1366 O O . ASP A 1 173 ? -0.586 -8.886 10.162 1.00 95.88 173 ASP A O 1
ATOM 1370 N N . ASP A 1 174 ? -2.111 -9.973 8.915 1.00 97.06 174 ASP A N 1
ATOM 1371 C CA . ASP A 1 174 ? -1.143 -10.594 8.009 1.00 97.06 174 ASP A CA 1
ATOM 1372 C C . ASP A 1 174 ? -1.231 -10.083 6.570 1.00 97.06 174 ASP A C 1
ATOM 1374 O O . ASP A 1 174 ? -0.299 -10.298 5.810 1.00 97.06 174 ASP A O 1
ATOM 1378 N N . ARG A 1 175 ? -2.281 -9.332 6.217 1.00 96.81 175 ARG A N 1
ATOM 1379 C CA . ARG A 1 175 ? -2.542 -8.864 4.849 1.00 96.81 175 ARG A CA 1
ATOM 1380 C C . ARG A 1 175 ? -3.056 -7.432 4.812 1.00 96.81 175 ARG A C 1
ATOM 1382 O O . ARG A 1 175 ? -3.934 -7.076 5.600 1.00 96.81 175 ARG A O 1
ATOM 1389 N N . MET A 1 176 ? -2.592 -6.646 3.846 1.00 97.31 176 MET A N 1
ATOM 1390 C CA . MET A 1 176 ? -3.185 -5.359 3.482 1.00 97.31 176 MET A CA 1
ATOM 1391 C C . MET A 1 176 ? -3.323 -5.225 1.966 1.00 97.31 176 MET A C 1
ATOM 1393 O O . MET A 1 176 ? -2.454 -5.657 1.212 1.00 97.31 176 MET A O 1
ATOM 1397 N N . VAL A 1 177 ? -4.413 -4.613 1.510 1.00 98.06 177 VAL A N 1
ATOM 1398 C CA . VAL A 1 177 ? -4.671 -4.396 0.081 1.00 98.06 177 VAL A CA 1
ATOM 1399 C C . VAL A 1 177 ? -4.967 -2.929 -0.161 1.00 98.06 177 VAL A C 1
ATOM 1401 O O . VAL A 1 177 ? -5.903 -2.376 0.417 1.00 98.06 177 VAL A O 1
ATOM 1404 N N . PHE A 1 178 ? -4.208 -2.313 -1.062 1.00 98.12 178 PHE A N 1
ATOM 1405 C CA . PHE A 1 178 ? -4.496 -0.988 -1.595 1.00 98.12 178 PHE A CA 1
ATOM 1406 C C . PHE A 1 178 ? -5.061 -1.140 -3.002 1.00 98.12 178 PHE A C 1
ATOM 1408 O O . PHE A 1 178 ? -4.402 -1.714 -3.860 1.00 98.12 178 PHE A O 1
ATOM 1415 N N . SER A 1 179 ? -6.276 -0.660 -3.266 1.00 97.50 179 SER A N 1
ATOM 1416 C CA . SER A 1 179 ? -6.940 -0.857 -4.559 1.00 97.50 179 SER A CA 1
ATOM 1417 C C . SER A 1 179 ? -7.923 0.267 -4.894 1.00 97.50 179 SER A C 1
ATOM 1419 O O . SER A 1 179 ? -8.249 1.117 -4.069 1.00 97.50 179 SER A O 1
ATOM 1421 N N . ASN A 1 180 ? -8.416 0.261 -6.131 1.00 94.94 180 ASN A N 1
ATOM 1422 C CA . ASN A 1 180 ? -9.525 1.089 -6.600 1.00 94.94 180 ASN A CA 1
ATOM 1423 C C . ASN A 1 180 ? -10.917 0.464 -6.359 1.00 94.94 180 ASN A C 1
ATOM 1425 O O . ASN A 1 180 ? -11.911 0.957 -6.896 1.00 94.94 180 ASN A O 1
ATOM 1429 N N . ALA A 1 181 ? -10.999 -0.645 -5.621 1.00 94.62 181 ALA A N 1
ATOM 1430 C CA . ALA A 1 181 ? -12.239 -1.389 -5.447 1.00 94.62 181 ALA A CA 1
ATOM 1431 C C . ALA A 1 181 ? -13.255 -0.696 -4.531 1.00 94.62 181 ALA A C 1
ATOM 1433 O O . ALA A 1 181 ? -12.912 -0.103 -3.512 1.00 94.62 181 ALA A O 1
ATOM 1434 N N . ALA A 1 182 ? -14.535 -0.852 -4.877 1.00 93.50 182 ALA A N 1
ATOM 1435 C CA . ALA A 1 182 ? -15.663 -0.454 -4.031 1.00 93.50 182 ALA A CA 1
ATOM 1436 C C . ALA A 1 182 ? -16.152 -1.591 -3.114 1.00 93.50 182 ALA A C 1
ATOM 1438 O O . ALA A 1 182 ? -16.833 -1.335 -2.119 1.00 93.50 182 ALA A O 1
ATOM 1439 N N . TYR A 1 183 ? -15.811 -2.839 -3.445 1.00 94.00 183 TYR A N 1
ATOM 1440 C CA . TYR A 1 183 ? -16.186 -4.039 -2.703 1.00 94.00 183 TYR A CA 1
ATOM 1441 C C . TYR A 1 183 ? -14.949 -4.893 -2.434 1.00 94.00 183 TYR A C 1
ATOM 1443 O O . TYR A 1 183 ? -14.084 -5.029 -3.302 1.00 94.00 183 TYR A O 1
ATOM 1451 N N . ILE A 1 184 ? -14.879 -5.475 -1.240 1.00 90.06 184 ILE A N 1
ATOM 1452 C CA . ILE A 1 184 ? -13.789 -6.369 -0.842 1.00 90.06 184 ILE A CA 1
ATOM 1453 C C . ILE A 1 184 ? -13.749 -7.562 -1.807 1.00 90.06 184 ILE A C 1
ATOM 1455 O O . ILE A 1 184 ? -14.781 -8.170 -2.097 1.00 90.06 184 ILE A O 1
ATOM 1459 N N . GLY A 1 185 ? -12.556 -7.879 -2.310 1.00 88.56 185 GLY A N 1
ATOM 1460 C CA . GLY A 1 185 ? -12.312 -8.952 -3.277 1.00 88.56 185 GLY A CA 1
ATOM 1461 C C . GLY A 1 185 ? -12.550 -8.591 -4.751 1.00 88.56 185 GLY A C 1
ATOM 1462 O O . GLY A 1 185 ? -12.201 -9.388 -5.617 1.00 88.56 185 GLY A O 1
ATOM 1463 N N . GLU A 1 186 ? -13.089 -7.407 -5.074 1.00 92.44 186 GLU A N 1
ATOM 1464 C CA . GLU A 1 186 ? -13.316 -6.959 -6.464 1.00 92.44 186 GLU A CA 1
ATOM 1465 C C . GLU A 1 186 ? -12.225 -5.995 -6.950 1.00 92.44 186 GLU A C 1
ATOM 1467 O O . GLU A 1 186 ? -12.491 -4.887 -7.425 1.00 92.44 186 GLU A O 1
ATOM 1472 N N . TYR A 1 187 ? -10.972 -6.414 -6.808 1.00 93.56 187 TYR A N 1
ATOM 1473 C CA . TYR A 1 187 ? -9.803 -5.604 -7.136 1.00 93.56 187 TYR A CA 1
ATOM 1474 C C . TYR A 1 187 ? -9.521 -5.625 -8.641 1.00 93.56 187 TYR A C 1
ATOM 1476 O O . TYR A 1 187 ? -9.413 -6.687 -9.249 1.00 93.56 187 TYR A O 1
ATOM 1484 N N . THR A 1 188 ? -9.392 -4.445 -9.256 1.00 92.56 188 THR A N 1
ATOM 1485 C CA . THR A 1 188 ? -9.032 -4.332 -10.688 1.00 92.56 188 THR A CA 1
ATOM 1486 C C . THR A 1 188 ? -7.667 -3.701 -10.904 1.00 92.56 188 THR A C 1
ATOM 1488 O O . THR A 1 188 ? -6.991 -4.048 -11.866 1.00 92.56 188 THR A O 1
ATOM 1491 N N . PHE A 1 189 ? -7.266 -2.809 -10.000 1.00 94.19 189 PHE A N 1
ATOM 1492 C CA . PHE A 1 189 ? -5.931 -2.237 -9.906 1.00 94.19 189 PHE A CA 1
ATOM 1493 C C . PHE A 1 189 ? -5.521 -2.120 -8.445 1.00 94.19 189 PHE A C 1
ATOM 1495 O O . PHE A 1 189 ? -6.386 -1.865 -7.599 1.00 94.19 189 PHE A O 1
ATOM 1502 N N . GLY A 1 190 ? -4.233 -2.260 -8.146 1.00 95.69 190 GLY A N 1
ATOM 1503 C CA . GLY A 1 190 ? -3.742 -2.095 -6.786 1.00 95.69 190 GLY A CA 1
ATOM 1504 C C . GLY A 1 190 ? -2.538 -2.953 -6.435 1.00 95.69 190 GLY A C 1
ATOM 1505 O O . GLY A 1 190 ? -1.869 -3.510 -7.300 1.00 95.69 190 GLY A O 1
ATOM 1506 N N . TYR A 1 191 ? -2.306 -3.068 -5.136 1.00 96.44 191 TYR A N 1
ATOM 1507 C CA . TYR A 1 191 ? -1.164 -3.737 -4.538 1.00 96.44 191 TYR A CA 1
ATOM 1508 C C . TYR A 1 191 ? -1.624 -4.534 -3.318 1.00 96.44 191 TYR A C 1
ATOM 1510 O O . TYR A 1 191 ? -2.361 -4.016 -2.473 1.00 96.44 191 TYR A O 1
ATOM 1518 N N . VAL A 1 192 ? -1.186 -5.785 -3.223 1.00 96.94 192 VAL A N 1
ATOM 1519 C CA . VAL A 1 192 ? -1.395 -6.651 -2.061 1.00 96.94 192 VAL A CA 1
ATOM 1520 C C . VAL A 1 192 ? -0.078 -6.814 -1.345 1.00 96.94 192 VAL A C 1
ATOM 1522 O O . VAL A 1 192 ? 0.924 -7.199 -1.945 1.00 96.94 192 VAL A O 1
ATOM 1525 N N . PHE A 1 193 ? -0.109 -6.594 -0.044 1.00 97.00 193 PHE A N 1
ATOM 1526 C CA . PHE A 1 193 ? 1.023 -6.855 0.807 1.00 97.00 193 PHE A CA 1
ATOM 1527 C C . PHE A 1 193 ? 0.667 -7.904 1.845 1.00 97.00 193 PHE A C 1
ATOM 1529 O O . PHE A 1 193 ? -0.402 -7.853 2.455 1.00 97.00 193 PHE A O 1
ATOM 1536 N N . GLU A 1 194 ? 1.594 -8.820 2.069 1.00 96.69 194 GLU A N 1
ATOM 1537 C CA . GLU A 1 194 ? 1.529 -9.806 3.140 1.00 96.69 194 GLU A CA 1
ATOM 1538 C C . GLU A 1 194 ? 2.611 -9.493 4.171 1.00 96.69 194 GLU A C 1
ATOM 1540 O O . GLU A 1 194 ? 3.605 -8.815 3.887 1.00 96.69 194 GLU A O 1
ATOM 1545 N N . LYS A 1 195 ? 2.406 -9.951 5.400 1.00 94.38 195 LYS A N 1
ATOM 1546 C CA . LYS A 1 195 ? 3.377 -9.810 6.478 1.00 94.38 195 LYS A CA 1
ATOM 1547 C C . LYS A 1 195 ? 4.717 -10.409 6.041 1.00 94.38 195 LYS A C 1
ATOM 1549 O O . LYS A 1 195 ? 4.758 -11.500 5.481 1.00 94.38 195 LYS A O 1
ATOM 1554 N N . ALA A 1 196 ? 5.809 -9.692 6.301 1.00 88.75 196 ALA A N 1
ATOM 1555 C CA . ALA A 1 196 ? 7.141 -10.239 6.084 1.00 88.75 196 ALA A CA 1
ATOM 1556 C C . ALA A 1 196 ? 7.403 -11.395 7.067 1.00 88.75 196 ALA A C 1
ATOM 1558 O O . ALA A 1 196 ? 7.138 -11.254 8.265 1.00 88.75 196 ALA A O 1
ATOM 1559 N N . ASP A 1 197 ? 7.904 -12.523 6.563 1.00 77.06 197 ASP A N 1
ATOM 1560 C CA . ASP A 1 197 ? 8.374 -13.623 7.407 1.00 77.06 197 ASP A CA 1
ATOM 1561 C C . ASP A 1 197 ? 9.588 -13.153 8.238 1.00 77.06 197 ASP A C 1
ATOM 1563 O O . ASP A 1 197 ? 10.482 -12.491 7.705 1.00 77.06 197 ASP A O 1
ATOM 1567 N N . GLU A 1 198 ? 9.587 -13.463 9.542 1.00 56.56 198 GLU A N 1
ATOM 1568 C CA . GLU A 1 198 ? 10.697 -13.189 10.482 1.00 56.56 198 GLU A CA 1
ATOM 1569 C C . GLU A 1 198 ? 11.891 -14.138 10.288 1.00 56.56 198 GLU A C 1
ATOM 1571 O O . GLU A 1 198 ? 11.669 -15.360 10.107 1.00 56.56 198 GLU A O 1
#